Protein AF-A0A0H2R8B5-F1 (afdb_monomer)

Organism: NCBI:txid27342

Sequence (263 aa):
MKNLQDLALEFTNTFVDPDLTVFNPFEIPQVRRLSITTTVHFVPDDLSPALRRAIFSSLFFPGVIDLIVKLKASDCGECEDYFDDKYDRDFFFNKEINRIFRHIDQFPLVESFCLDIFAPYSCYEDSIAHLEAYIPLNMLPSLKRIVMKGNRGFDIKEPEHPDEIFYQEEAAVAPRISGDAFPLLDSVTLDLRIYCAAACWIQEYLRRARDRRSWNSSFKLIIGRKNSMGILEGSYLGEKALEWCSDLLNKYKDGGEYEDFND

Foldseek 3Di:
DQAAQEDEAEQDFDLDDDPQDQDAADEDANHAAYEYEYEFEPDPSTCSLLNLLSVLLRYAHQNYAHYEYEYEYDDPPDDPDDDDPPDQQERPQQSVVCSNQQELRRAANHAEYEYAYEYDPPPDPDPRHAAEHEDAQQSYQNYAEYEYHYEADHAYYHDDPPRPDDDPSNPPRDGGDTGRHLHHYLEYEYHYPDCLNVLVVVLVSQVVCVVVVNFDQNYKYWYFDQAPVGTDIDIAGGVRSNVVSVVSNVCVVVVNDPPPRPD

Structure (mmCIF, N/CA/C/O backbone):
data_AF-A0A0H2R8B5-F1
#
_entry.id   AF-A0A0H2R8B5-F1
#
loop_
_atom_site.group_PDB
_atom_site.id
_atom_site.type_symbol
_atom_site.label_atom_id
_atom_site.label_alt_id
_atom_site.label_comp_id
_atom_site.label_asym_id
_atom_site.label_entity_id
_atom_site.label_seq_id
_atom_site.pdbx_PDB_ins_code
_atom_site.Cartn_x
_atom_site.Cartn_y
_atom_site.Cartn_z
_atom_site.occupancy
_atom_site.B_iso_or_equiv
_atom_site.auth_seq_id
_atom_site.auth_comp_id
_atom_site.auth_asym_id
_atom_site.auth_atom_id
_atom_site.pdbx_PDB_model_num
ATOM 1 N N . MET A 1 1 ? 11.888 -25.451 1.608 1.00 56.59 1 MET A N 1
ATOM 2 C CA . MET A 1 1 ? 12.434 -24.443 2.548 1.00 56.59 1 MET A CA 1
ATOM 3 C C . MET A 1 1 ? 11.435 -24.263 3.688 1.00 56.59 1 MET A C 1
ATOM 5 O O . MET A 1 1 ? 10.375 -23.722 3.429 1.00 56.59 1 MET A O 1
ATOM 9 N N . LYS A 1 2 ? 11.679 -24.787 4.903 1.00 63.16 2 LYS A N 1
ATOM 10 C CA . LYS A 1 2 ? 10.636 -24.860 5.959 1.00 63.16 2 LYS A CA 1
ATOM 11 C C . LYS A 1 2 ? 10.614 -23.695 6.969 1.00 63.16 2 LYS A C 1
ATOM 13 O O . LYS A 1 2 ? 9.674 -23.625 7.744 1.00 63.16 2 LYS A O 1
ATOM 18 N N . ASN A 1 3 ? 11.583 -22.772 6.933 1.00 82.81 3 ASN A N 1
ATOM 19 C CA . ASN A 1 3 ? 11.754 -21.749 7.983 1.00 82.81 3 ASN A CA 1
ATOM 20 C C . ASN A 1 3 ? 11.849 -20.296 7.471 1.00 82.81 3 ASN A C 1
ATOM 22 O O . ASN A 1 3 ? 12.248 -19.416 8.226 1.00 82.81 3 ASN A O 1
ATOM 26 N N . LEU A 1 4 ? 11.535 -20.025 6.200 1.00 88.94 4 LEU A N 1
ATOM 27 C CA . LEU A 1 4 ? 11.643 -18.668 5.652 1.00 88.94 4 LEU A CA 1
ATOM 28 C C . LEU A 1 4 ? 10.431 -17.827 6.080 1.00 88.94 4 LEU A C 1
ATOM 30 O O . LEU A 1 4 ? 9.406 -17.851 5.408 1.00 88.94 4 LEU A O 1
ATOM 34 N N . GLN A 1 5 ? 10.542 -17.132 7.212 1.00 95.44 5 GLN A N 1
ATOM 35 C CA . GLN A 1 5 ? 9.499 -16.223 7.710 1.00 95.44 5 GLN A CA 1
ATOM 36 C C . GLN A 1 5 ? 9.623 -14.811 7.129 1.00 95.44 5 GLN A C 1
ATOM 38 O O . GLN A 1 5 ? 8.623 -14.100 7.031 1.00 95.44 5 GLN A O 1
ATOM 43 N N . ASP A 1 6 ? 10.833 -14.443 6.715 1.00 97.38 6 ASP A N 1
ATOM 44 C CA . ASP A 1 6 ? 11.186 -13.130 6.195 1.00 97.38 6 ASP A CA 1
ATOM 45 C C . ASP A 1 6 ? 11.697 -13.264 4.774 1.00 97.38 6 ASP A C 1
ATOM 47 O O . ASP A 1 6 ? 12.610 -14.050 4.515 1.00 97.38 6 ASP A O 1
ATOM 51 N N . LEU A 1 7 ? 11.126 -12.488 3.861 1.00 97.25 7 LEU A N 1
ATOM 52 C CA . LEU A 1 7 ? 11.582 -12.434 2.483 1.00 97.25 7 LEU A CA 1
ATOM 53 C C . LEU A 1 7 ? 11.704 -10.980 2.037 1.00 97.25 7 LEU A C 1
ATOM 55 O O . LEU A 1 7 ? 10.790 -10.178 2.221 1.00 97.25 7 LEU A O 1
ATOM 59 N N . ALA A 1 8 ? 12.836 -10.658 1.422 1.00 97.38 8 ALA A N 1
ATOM 60 C CA . ALA A 1 8 ? 13.036 -9.413 0.704 1.00 97.38 8 ALA A CA 1
ATOM 61 C C . ALA A 1 8 ? 13.241 -9.736 -0.778 1.00 97.38 8 ALA A C 1
ATOM 63 O O . ALA A 1 8 ? 14.072 -10.576 -1.120 1.00 97.38 8 ALA A O 1
ATOM 64 N N . LEU A 1 9 ? 12.465 -9.083 -1.636 1.00 95.69 9 LEU A N 1
ATOM 65 C CA . LEU A 1 9 ? 12.573 -9.142 -3.085 1.00 95.69 9 LEU A CA 1
ATOM 66 C C . LEU A 1 9 ? 12.985 -7.761 -3.581 1.00 95.69 9 LEU A C 1
ATOM 68 O O . LEU A 1 9 ? 12.302 -6.775 -3.305 1.00 95.69 9 LEU A O 1
ATOM 72 N N . GLU A 1 10 ? 14.090 -7.689 -4.309 1.00 94.44 10 GLU A N 1
ATOM 73 C CA . GLU A 1 10 ? 14.550 -6.465 -4.955 1.00 94.44 10 GLU A CA 1
ATOM 74 C C . GLU A 1 10 ? 14.621 -6.705 -6.458 1.00 94.44 10 GLU A C 1
ATOM 76 O O . GLU A 1 10 ? 15.309 -7.612 -6.923 1.00 94.44 10 GLU A O 1
ATOM 81 N N . PHE A 1 11 ? 13.860 -5.911 -7.204 1.00 88.38 11 PHE A N 1
ATOM 82 C CA . PHE A 1 11 ? 13.794 -5.984 -8.654 1.00 88.38 11 PHE A CA 1
ATOM 83 C C . PHE A 1 11 ? 14.586 -4.824 -9.239 1.00 88.38 11 PHE A C 1
ATOM 85 O O . PHE A 1 11 ? 14.129 -3.679 -9.240 1.00 88.38 11 PHE A O 1
ATOM 92 N N . THR A 1 12 ? 15.774 -5.137 -9.746 1.00 79.88 12 THR A N 1
ATOM 93 C CA . THR A 1 12 ? 16.563 -4.232 -10.582 1.00 79.88 12 THR A CA 1
ATOM 94 C C . THR A 1 12 ? 16.212 -4.436 -12.052 1.00 79.88 12 THR A C 1
ATOM 96 O O . THR A 1 12 ? 15.516 -5.388 -12.411 1.00 79.88 12 THR A O 1
ATOM 99 N N . ASN A 1 13 ? 16.683 -3.539 -12.911 1.00 72.56 13 ASN A N 1
ATOM 100 C CA . ASN A 1 13 ? 16.371 -3.615 -14.330 1.00 72.56 13 ASN A CA 1
ATOM 101 C C . ASN A 1 13 ? 17.069 -4.758 -15.046 1.00 72.56 13 ASN A C 1
ATOM 103 O O . ASN A 1 13 ? 18.170 -5.169 -14.674 1.00 72.56 13 ASN A O 1
ATOM 107 N N . THR A 1 14 ? 16.440 -5.183 -16.136 1.00 70.56 14 THR A N 1
ATOM 108 C CA . THR A 1 14 ? 17.064 -5.983 -17.181 1.00 70.56 14 THR A CA 1
ATOM 109 C C . THR A 1 14 ? 16.938 -5.261 -18.518 1.00 70.56 14 THR A C 1
ATOM 111 O O . THR A 1 14 ? 15.847 -4.887 -18.929 1.00 70.56 14 THR A O 1
ATOM 114 N N . PHE A 1 15 ? 18.070 -5.082 -19.198 1.00 65.88 15 PHE A N 1
ATOM 115 C CA . PHE A 1 15 ? 18.138 -4.566 -20.573 1.00 65.88 15 PHE A CA 1
ATOM 116 C C . PHE A 1 15 ? 18.276 -5.697 -21.604 1.00 65.88 15 PHE A C 1
ATOM 118 O O . PHE A 1 15 ? 18.495 -5.448 -22.785 1.00 65.88 15 PHE A O 1
ATOM 125 N N . VAL A 1 16 ? 18.231 -6.952 -21.150 1.00 63.12 16 VAL A N 1
ATOM 126 C CA . VAL A 1 16 ? 18.342 -8.132 -22.009 1.00 63.12 16 VAL A CA 1
ATOM 127 C C . VAL A 1 16 ? 16.942 -8.591 -22.357 1.00 63.12 16 VAL A C 1
ATOM 129 O O . VAL A 1 16 ? 16.167 -8.814 -21.429 1.00 63.12 16 VAL A O 1
ATOM 132 N N . ASP A 1 17 ? 16.681 -8.744 -23.658 1.00 58.78 17 ASP A N 1
ATOM 133 C CA . ASP A 1 17 ? 15.459 -9.287 -24.258 1.00 58.78 17 ASP A CA 1
ATOM 134 C C . ASP A 1 17 ? 15.179 -10.697 -23.718 1.00 58.78 17 ASP A C 1
ATOM 136 O O . ASP A 1 17 ? 15.862 -11.656 -24.102 1.00 58.78 17 ASP A O 1
ATOM 140 N N . PRO A 1 18 ? 14.249 -10.852 -22.762 1.00 57.56 18 PRO A N 1
ATOM 141 C CA . PRO A 1 18 ? 13.814 -12.162 -22.351 1.00 57.56 18 PRO A CA 1
ATOM 142 C C . PRO A 1 18 ? 12.614 -12.527 -23.220 1.00 57.56 18 PRO A C 1
ATOM 144 O O . PRO A 1 18 ? 11.593 -11.841 -23.174 1.00 57.56 18 PRO A O 1
ATOM 147 N N . ASP A 1 19 ? 12.677 -13.666 -23.912 1.00 66.25 19 ASP A N 1
ATOM 148 C CA . ASP A 1 19 ? 11.452 -14.368 -24.296 1.00 66.25 19 ASP A CA 1
ATOM 149 C C . ASP A 1 19 ? 10.561 -14.433 -23.042 1.00 66.25 19 ASP A C 1
ATOM 151 O O . ASP A 1 19 ? 10.900 -15.101 -22.059 1.00 66.25 19 ASP A O 1
ATOM 155 N N . LEU A 1 20 ? 9.473 -13.654 -23.025 1.00 68.19 20 LEU A N 1
ATOM 156 C CA . LEU A 1 20 ? 8.621 -13.468 -21.852 1.00 68.19 20 LEU A CA 1
ATOM 157 C C . LEU A 1 20 ? 7.920 -14.789 -21.530 1.00 68.19 20 LEU A C 1
ATOM 159 O O . LEU A 1 20 ? 6.841 -15.102 -22.031 1.00 68.19 20 LEU A O 1
ATOM 163 N N . THR A 1 21 ? 8.551 -15.595 -20.680 1.00 70.25 21 THR A N 1
ATOM 164 C CA . THR A 1 21 ? 7.966 -16.834 -20.176 1.00 70.25 21 THR A CA 1
ATOM 165 C C . THR A 1 21 ? 6.917 -16.535 -19.117 1.00 70.25 21 THR A C 1
ATOM 167 O O . THR A 1 21 ? 7.194 -15.903 -18.098 1.00 70.25 21 THR A O 1
ATOM 170 N N . VAL A 1 22 ? 5.711 -17.056 -19.333 1.00 75.81 22 VAL A N 1
ATOM 171 C CA . VAL A 1 22 ? 4.669 -17.117 -18.307 1.00 75.81 22 VAL A CA 1
ATOM 172 C C . VAL A 1 22 ? 5.073 -18.179 -17.288 1.00 75.81 22 VAL A C 1
ATOM 174 O O . VAL A 1 22 ? 5.291 -19.339 -17.644 1.00 75.81 22 VAL A O 1
ATOM 177 N N . PHE A 1 23 ? 5.194 -17.788 -16.022 1.00 82.38 23 PHE A N 1
ATOM 178 C CA . PHE A 1 23 ? 5.514 -18.724 -14.951 1.00 82.38 23 PHE A CA 1
ATOM 179 C C . PHE A 1 23 ? 4.240 -19.419 -14.452 1.00 82.38 23 PHE A C 1
ATOM 181 O O . PHE A 1 23 ? 3.137 -18.878 -14.515 1.00 82.38 23 PHE A O 1
ATOM 188 N N . ASN A 1 24 ? 4.389 -20.646 -13.952 1.00 87.31 24 ASN A N 1
ATOM 189 C CA . ASN A 1 24 ? 3.295 -21.303 -13.244 1.00 87.31 24 ASN A CA 1
ATOM 190 C C . ASN A 1 24 ? 3.085 -20.632 -11.877 1.00 87.31 24 ASN A C 1
ATOM 192 O O . ASN A 1 24 ? 4.077 -20.226 -11.261 1.00 87.31 24 ASN A O 1
ATOM 196 N N . PRO A 1 25 ? 1.841 -20.585 -11.365 1.00 90.81 25 PRO A N 1
ATOM 197 C CA . PRO A 1 25 ? 1.564 -20.112 -10.016 1.00 90.81 25 PRO A CA 1
ATOM 198 C C . PRO A 1 25 ? 2.438 -20.813 -8.973 1.00 90.81 25 PRO A C 1
ATOM 200 O O . PRO A 1 25 ? 2.575 -22.040 -8.966 1.00 90.81 25 PRO A O 1
ATOM 203 N N . PHE A 1 26 ? 3.028 -20.020 -8.087 1.00 93.50 26 PHE A N 1
ATOM 204 C CA . PHE A 1 26 ? 3.936 -20.462 -7.048 1.00 93.50 26 PHE A CA 1
ATOM 205 C C . PHE A 1 26 ? 3.594 -19.786 -5.722 1.00 93.50 26 PHE A C 1
ATOM 207 O O . PHE A 1 26 ? 3.694 -18.567 -5.564 1.00 93.50 26 PHE A O 1
ATOM 214 N N . GLU A 1 27 ? 3.210 -20.609 -4.751 1.00 95.69 27 GLU A N 1
ATOM 215 C CA . GLU A 1 27 ? 2.826 -20.166 -3.417 1.00 95.69 27 GLU A CA 1
ATOM 216 C C . GLU A 1 27 ? 3.982 -20.285 -2.423 1.00 95.69 27 GLU A C 1
ATOM 218 O O . GLU A 1 27 ? 4.661 -21.313 -2.330 1.00 95.69 27 GLU A O 1
ATOM 223 N N . ILE A 1 28 ? 4.159 -19.245 -1.607 1.00 95.12 28 ILE A N 1
ATOM 224 C CA . ILE A 1 28 ? 5.163 -19.198 -0.540 1.00 95.12 28 ILE A CA 1
ATOM 225 C C . ILE A 1 28 ? 4.463 -18.943 0.809 1.00 95.12 28 ILE A C 1
ATOM 227 O O . ILE A 1 28 ? 4.558 -17.851 1.374 1.00 95.12 28 ILE A O 1
ATOM 231 N N . PRO A 1 29 ? 3.746 -19.942 1.361 1.00 95.25 29 PRO A N 1
ATOM 232 C CA . PRO A 1 29 ? 2.846 -19.753 2.504 1.00 95.25 29 PRO A CA 1
ATOM 233 C C . PRO A 1 29 ? 3.555 -19.492 3.840 1.00 95.25 29 PRO A C 1
ATOM 235 O O . PRO A 1 29 ? 2.940 -18.995 4.778 1.00 95.25 29 PRO A O 1
ATOM 238 N N . GLN A 1 30 ? 4.835 -19.845 3.969 1.00 95.69 30 GLN A N 1
ATOM 239 C CA . GLN A 1 30 ? 5.589 -19.687 5.219 1.00 95.69 30 GLN A CA 1
ATOM 240 C C . GLN A 1 30 ? 6.049 -18.248 5.509 1.00 95.69 30 GLN A C 1
ATOM 242 O O . GLN A 1 30 ? 6.395 -17.954 6.656 1.00 95.69 30 GLN A O 1
ATOM 247 N N . VAL A 1 31 ? 6.071 -17.367 4.501 1.00 97.44 31 VAL A N 1
ATOM 248 C CA . VAL A 1 31 ? 6.535 -15.983 4.664 1.00 97.44 31 VAL A CA 1
ATOM 249 C C . VAL A 1 31 ? 5.478 -15.195 5.427 1.00 97.44 31 VAL A C 1
ATOM 251 O O . VAL A 1 31 ? 4.311 -15.187 5.052 1.00 97.44 31 VAL A O 1
ATOM 254 N N . ARG A 1 32 ? 5.896 -14.532 6.505 1.00 97.88 32 ARG A N 1
ATOM 255 C CA . ARG A 1 32 ? 5.055 -13.661 7.336 1.00 97.88 32 ARG A CA 1
ATOM 256 C C . ARG A 1 32 ? 5.328 -12.189 7.078 1.00 97.88 32 ARG A C 1
ATOM 258 O O . ARG A 1 32 ? 4.394 -11.394 7.142 1.00 97.88 32 ARG A O 1
ATOM 265 N N . ARG A 1 33 ? 6.581 -11.843 6.776 1.00 98.44 33 ARG A N 1
ATOM 266 C CA . ARG A 1 33 ? 7.007 -10.474 6.482 1.00 98.44 33 ARG A CA 1
ATOM 267 C C . ARG A 1 33 ? 7.657 -10.435 5.107 1.00 98.44 33 ARG A C 1
ATOM 269 O O . ARG A 1 33 ? 8.639 -11.138 4.861 1.00 98.44 33 ARG A O 1
ATOM 276 N N . LEU A 1 34 ? 7.090 -9.630 4.219 1.00 98.56 34 LEU A N 1
ATOM 277 C CA . LEU A 1 34 ? 7.549 -9.480 2.845 1.00 98.56 34 LEU A CA 1
ATOM 278 C C . LEU A 1 34 ? 7.930 -8.025 2.587 1.00 98.56 34 LEU A C 1
ATOM 280 O O . LEU A 1 34 ? 7.124 -7.123 2.796 1.00 98.56 34 LEU A O 1
ATOM 284 N N . SER A 1 35 ? 9.148 -7.803 2.103 1.00 98.50 35 SER A N 1
ATOM 285 C CA . SER A 1 35 ? 9.582 -6.511 1.577 1.00 98.50 35 SER A CA 1
ATOM 286 C C . SER A 1 35 ? 9.803 -6.629 0.077 1.00 98.50 35 SER A C 1
ATOM 288 O O . SER A 1 35 ? 10.625 -7.424 -0.358 1.00 98.50 35 SER A O 1
ATOM 290 N N . ILE A 1 36 ? 9.115 -5.817 -0.712 1.00 97.88 36 ILE A N 1
ATOM 291 C CA . ILE A 1 36 ? 9.294 -5.704 -2.158 1.00 97.88 36 ILE A CA 1
ATOM 292 C C . ILE A 1 36 ? 9.917 -4.342 -2.430 1.00 97.88 36 ILE A C 1
ATOM 294 O O . ILE A 1 36 ? 9.418 -3.331 -1.948 1.00 97.88 36 ILE A O 1
ATOM 298 N N . THR A 1 37 ? 11.007 -4.308 -3.184 1.00 96.75 37 THR A N 1
ATOM 299 C CA . THR A 1 37 ? 11.620 -3.071 -3.672 1.00 96.75 37 THR A CA 1
ATOM 300 C C . THR A 1 37 ? 11.622 -3.098 -5.190 1.00 96.75 37 THR A C 1
ATOM 302 O O . THR A 1 37 ? 12.162 -4.035 -5.780 1.00 96.75 37 THR A O 1
ATOM 305 N N . THR A 1 38 ? 11.024 -2.089 -5.818 1.00 92.12 38 THR A N 1
ATOM 306 C CA . THR A 1 38 ? 11.080 -1.897 -7.271 1.00 92.12 38 THR A CA 1
ATOM 307 C C . THR A 1 38 ? 11.549 -0.487 -7.597 1.00 92.12 38 THR A C 1
ATOM 309 O O . THR A 1 38 ? 11.418 0.438 -6.787 1.00 92.12 38 THR A O 1
ATOM 312 N N . THR A 1 39 ? 12.113 -0.334 -8.792 1.00 88.69 39 THR A N 1
ATOM 313 C CA . THR A 1 39 ? 12.529 0.967 -9.311 1.00 88.69 39 THR A CA 1
ATOM 314 C C . THR A 1 39 ? 11.724 1.301 -10.566 1.00 88.69 39 THR A C 1
ATOM 316 O O . THR A 1 39 ? 11.674 0.498 -11.496 1.00 88.69 39 THR A O 1
ATOM 319 N N . VAL A 1 40 ? 11.063 2.457 -10.592 1.00 82.25 40 VAL A N 1
ATOM 320 C CA . VAL A 1 40 ? 10.389 3.028 -11.764 1.00 82.25 40 VAL A CA 1
ATOM 321 C C . VAL A 1 40 ? 11.434 3.717 -12.629 1.00 82.25 40 VAL A C 1
ATOM 323 O O . VAL A 1 40 ? 12.168 4.583 -12.148 1.00 82.25 40 VAL A O 1
ATOM 326 N N . HIS A 1 41 ? 11.469 3.347 -13.904 1.00 73.06 41 HIS A N 1
ATOM 327 C CA . HIS A 1 41 ? 12.349 3.931 -14.907 1.00 73.06 41 HIS A CA 1
ATOM 328 C C . HIS A 1 41 ? 11.527 4.564 -16.027 1.00 73.06 41 HIS A C 1
ATOM 330 O O . HIS A 1 41 ? 10.395 4.157 -16.284 1.00 73.06 41 HIS A O 1
ATOM 336 N N . PHE A 1 42 ? 12.122 5.554 -16.688 1.00 65.12 42 PHE A N 1
ATOM 337 C CA . PHE A 1 42 ? 11.536 6.266 -17.827 1.00 65.12 42 PHE A CA 1
ATOM 338 C C . PHE A 1 42 ? 12.056 5.754 -19.187 1.00 65.12 42 PHE A C 1
ATOM 340 O O . PHE A 1 42 ? 11.648 6.242 -20.234 1.00 65.12 42 PHE A O 1
ATOM 347 N N . VAL A 1 43 ? 12.975 4.782 -19.202 1.00 68.25 43 VAL A N 1
ATOM 348 C CA . VAL A 1 43 ? 13.630 4.334 -20.441 1.00 68.25 43 VAL A CA 1
ATOM 349 C C . VAL A 1 43 ? 12.607 3.622 -21.348 1.00 68.25 43 VAL A C 1
ATOM 351 O O . VAL A 1 43 ? 12.039 2.622 -20.908 1.00 68.25 43 VAL A O 1
ATOM 354 N N . PRO A 1 44 ? 12.376 4.090 -22.594 1.00 61.25 44 PRO A N 1
ATOM 355 C CA . PRO A 1 44 ? 11.364 3.521 -23.494 1.00 61.25 44 PRO A CA 1
ATOM 356 C C . PRO A 1 44 ? 11.549 2.031 -23.809 1.00 61.25 44 PRO A C 1
ATOM 358 O O . PRO A 1 44 ? 10.562 1.322 -23.972 1.00 61.25 44 PRO A O 1
ATOM 361 N N . ASP A 1 45 ? 12.796 1.556 -23.839 1.00 66.56 45 ASP A N 1
ATOM 362 C CA . ASP A 1 45 ? 13.147 0.164 -24.156 1.00 66.56 45 ASP A CA 1
ATOM 363 C C . ASP A 1 45 ? 13.281 -0.730 -22.903 1.00 66.56 45 ASP A C 1
ATOM 365 O O . ASP A 1 45 ? 13.852 -1.821 -22.957 1.00 66.56 45 ASP A O 1
ATOM 369 N N . ASP A 1 46 ? 12.801 -0.275 -21.739 1.00 72.44 46 ASP A N 1
ATOM 370 C CA . ASP A 1 46 ? 12.841 -1.069 -20.511 1.00 72.44 46 ASP A CA 1
ATOM 371 C C . ASP A 1 46 ? 11.746 -2.149 -20.508 1.00 72.44 46 ASP A C 1
ATOM 373 O O . ASP A 1 46 ? 10.560 -1.858 -20.352 1.00 72.44 46 ASP A O 1
ATOM 377 N N . LEU A 1 47 ? 12.155 -3.418 -20.625 1.00 76.31 47 LEU A N 1
ATOM 378 C CA . LEU A 1 47 ? 11.277 -4.596 -20.533 1.00 76.31 47 LEU A CA 1
ATOM 379 C C . LEU A 1 47 ? 11.060 -5.084 -19.090 1.00 76.31 47 LEU A C 1
ATOM 381 O O . LEU A 1 47 ? 10.240 -5.976 -18.841 1.00 76.31 47 LEU A O 1
ATOM 385 N N . SER A 1 48 ? 11.750 -4.496 -18.108 1.00 80.50 48 SER A N 1
ATOM 386 C CA . SER A 1 48 ? 11.574 -4.816 -16.684 1.00 80.50 48 SER A CA 1
ATOM 387 C C . SER A 1 48 ? 10.117 -4.740 -16.209 1.00 80.50 48 SER A C 1
ATOM 389 O O . SER A 1 48 ? 9.721 -5.609 -15.426 1.00 80.50 48 SER A O 1
ATOM 391 N N . PRO A 1 49 ? 9.284 -3.780 -16.662 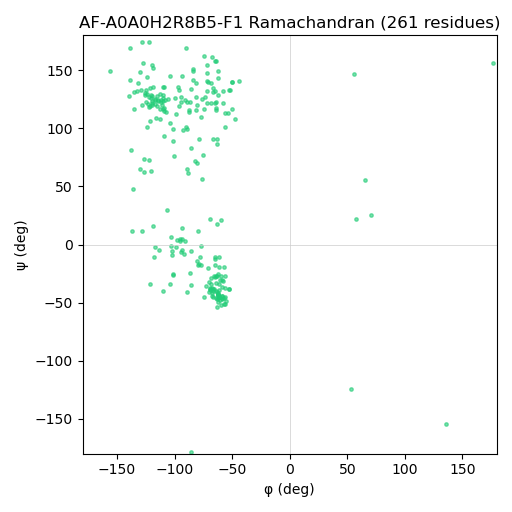1.00 81.94 49 PRO A N 1
ATOM 392 C CA . PRO A 1 49 ? 7.868 -3.736 -16.319 1.00 81.94 49 PRO A CA 1
ATOM 393 C C . PRO A 1 49 ? 7.105 -5.014 -16.708 1.00 81.94 49 PRO A C 1
ATOM 395 O O . PRO A 1 49 ? 6.386 -5.570 -15.871 1.00 81.94 49 PRO A O 1
ATOM 398 N N . ALA A 1 50 ? 7.314 -5.523 -17.927 1.00 80.88 50 ALA A N 1
ATOM 399 C CA . ALA A 1 50 ? 6.660 -6.736 -18.417 1.00 80.88 50 ALA A CA 1
ATOM 400 C C . ALA A 1 50 ? 7.138 -7.982 -17.653 1.00 80.88 50 ALA A C 1
ATOM 402 O O . ALA A 1 50 ? 6.328 -8.814 -17.234 1.00 80.88 50 ALA A O 1
ATOM 403 N N . LEU A 1 51 ? 8.445 -8.079 -17.378 1.00 84.69 51 LEU A N 1
ATOM 404 C CA . LEU A 1 51 ? 9.007 -9.172 -16.581 1.00 84.69 51 LEU A CA 1
ATOM 405 C C . LEU A 1 51 ? 8.462 -9.167 -15.145 1.00 84.69 51 LEU A C 1
ATOM 407 O O . LEU A 1 51 ? 8.028 -10.206 -14.644 1.00 84.69 51 LEU A O 1
ATOM 411 N N . ARG A 1 52 ? 8.433 -8.004 -14.480 1.00 87.88 52 ARG A N 1
ATOM 412 C CA . ARG A 1 52 ? 7.854 -7.862 -13.132 1.00 87.88 52 ARG A CA 1
ATOM 413 C C . ARG A 1 52 ? 6.392 -8.280 -13.132 1.00 87.88 52 ARG A C 1
ATOM 415 O O . ARG A 1 52 ? 5.983 -9.034 -12.252 1.00 87.88 52 ARG A O 1
ATOM 422 N N . ARG A 1 53 ? 5.618 -7.858 -14.136 1.00 87.06 53 ARG A N 1
ATOM 423 C CA . ARG A 1 53 ? 4.221 -8.276 -14.291 1.00 87.06 53 ARG A CA 1
ATOM 424 C C . ARG A 1 53 ? 4.095 -9.795 -14.418 1.00 87.06 53 ARG A C 1
ATOM 426 O O . ARG A 1 53 ? 3.248 -10.376 -13.739 1.00 87.06 53 ARG A O 1
ATOM 433 N N . ALA A 1 54 ? 4.918 -10.446 -15.241 1.00 86.25 54 ALA A N 1
ATOM 434 C CA . ALA A 1 54 ? 4.906 -11.902 -15.403 1.00 86.25 54 ALA A CA 1
ATOM 435 C C . ALA A 1 54 ? 5.248 -12.633 -14.092 1.00 86.25 54 ALA A C 1
ATOM 437 O O . ALA A 1 54 ? 4.565 -13.588 -13.710 1.00 86.25 54 ALA A O 1
ATOM 438 N N . ILE A 1 55 ? 6.259 -12.143 -13.366 1.00 90.62 55 ILE A N 1
ATOM 439 C CA . ILE A 1 55 ? 6.674 -12.685 -12.068 1.00 90.62 55 ILE A CA 1
ATOM 440 C C . ILE A 1 55 ? 5.549 -12.538 -11.038 1.00 90.62 55 ILE A C 1
ATOM 442 O O . ILE A 1 55 ? 5.131 -13.528 -10.442 1.00 90.62 55 ILE A O 1
ATOM 446 N N . PHE A 1 56 ? 5.010 -11.332 -10.845 1.00 91.56 56 PHE A N 1
ATOM 447 C CA . PHE A 1 56 ? 3.960 -11.101 -9.851 1.00 91.56 56 PHE A CA 1
ATOM 448 C C . PHE A 1 56 ? 2.638 -11.772 -10.208 1.00 91.56 56 PHE A C 1
ATOM 450 O O . PHE A 1 56 ? 1.941 -12.207 -9.304 1.00 91.56 56 PHE A O 1
ATOM 457 N N . SER A 1 57 ? 2.322 -11.977 -11.488 1.00 89.31 57 SER A N 1
ATOM 458 C CA . SER A 1 57 ? 1.138 -12.769 -11.871 1.00 89.31 57 SER A CA 1
ATOM 459 C C . SER A 1 57 ? 1.247 -14.246 -11.460 1.00 89.31 57 SER A C 1
ATOM 461 O O . SER A 1 57 ? 0.270 -14.983 -11.517 1.00 89.31 57 SER A O 1
ATOM 463 N N . SER A 1 58 ? 2.433 -14.684 -11.031 1.00 91.50 58 SER A N 1
ATOM 464 C CA . SER A 1 58 ? 2.710 -16.070 -10.660 1.00 91.50 58 SER A CA 1
ATOM 465 C C . SER A 1 58 ? 3.116 -16.231 -9.195 1.00 91.50 58 SER A C 1
ATOM 467 O O . SER A 1 58 ? 3.187 -17.358 -8.719 1.00 91.50 58 SER A O 1
ATOM 469 N N . LEU A 1 59 ? 3.389 -15.149 -8.461 1.00 94.94 59 LEU A N 1
ATOM 470 C CA . LEU A 1 59 ? 3.811 -15.213 -7.061 1.00 94.94 59 LEU A CA 1
ATOM 471 C C . LEU A 1 59 ? 2.647 -14.942 -6.110 1.00 94.94 59 LEU A C 1
ATOM 473 O O . LEU A 1 59 ? 2.021 -13.881 -6.160 1.00 94.94 59 LEU A O 1
ATOM 477 N N . PHE A 1 60 ? 2.437 -15.878 -5.187 1.00 96.50 60 PHE A N 1
ATOM 478 C CA . PHE A 1 60 ? 1.381 -15.826 -4.182 1.00 96.50 60 PHE A CA 1
ATOM 479 C C . PHE A 1 60 ? 1.969 -15.973 -2.780 1.00 96.50 60 PHE A C 1
ATOM 481 O O . PHE A 1 60 ? 2.780 -16.862 -2.499 1.00 96.50 60 PHE A O 1
ATOM 488 N N . PHE A 1 61 ? 1.533 -15.105 -1.871 1.00 97.38 61 PHE A N 1
ATOM 489 C CA . PHE A 1 61 ? 2.052 -15.000 -0.513 1.00 97.38 61 PHE A CA 1
ATOM 490 C C . PHE A 1 61 ? 0.924 -15.100 0.524 1.00 97.38 61 PHE A C 1
ATOM 492 O O . PHE A 1 61 ? 0.708 -14.173 1.312 1.00 97.38 61 PHE A O 1
ATOM 499 N N . PRO A 1 62 ? 0.217 -16.245 0.589 1.00 97.25 62 PRO A N 1
ATOM 500 C CA . PRO A 1 62 ? -0.993 -16.370 1.400 1.00 97.25 62 PRO A CA 1
ATOM 501 C C . PRO A 1 62 ? -0.744 -16.234 2.908 1.00 97.25 62 PRO A C 1
ATOM 503 O O . PRO A 1 62 ? -1.680 -15.993 3.660 1.00 97.25 62 PRO A O 1
ATOM 506 N N . GLY A 1 63 ? 0.503 -16.387 3.367 1.00 97.38 63 GLY A N 1
ATOM 507 C CA . GLY A 1 63 ? 0.876 -16.287 4.779 1.00 97.38 63 GLY A CA 1
ATOM 508 C C . GLY A 1 63 ? 1.313 -14.904 5.263 1.00 97.38 63 GLY A C 1
ATOM 509 O O . GLY A 1 63 ? 1.514 -14.760 6.476 1.00 97.38 63 GLY A O 1
ATOM 510 N N . VAL A 1 64 ? 1.485 -13.924 4.366 1.00 98.50 64 VAL A N 1
ATOM 511 C CA . VAL A 1 64 ? 2.061 -12.613 4.708 1.00 98.50 64 VAL A CA 1
ATOM 512 C C . VAL A 1 64 ? 1.080 -11.798 5.536 1.00 98.50 64 VAL A C 1
ATOM 514 O O . VAL A 1 64 ? -0.084 -11.667 5.179 1.00 98.50 64 VAL A O 1
ATOM 517 N N . ILE A 1 65 ? 1.589 -11.242 6.633 1.00 98.44 65 ILE A N 1
ATOM 518 C CA . ILE A 1 65 ? 0.865 -10.380 7.573 1.00 98.44 65 ILE A CA 1
ATOM 519 C C . ILE A 1 65 ? 1.385 -8.942 7.461 1.00 98.44 65 ILE A C 1
ATOM 521 O O . ILE A 1 65 ? 0.588 -8.004 7.460 1.00 98.44 65 ILE A O 1
ATOM 525 N N . ASP A 1 66 ? 2.704 -8.775 7.307 1.00 98.62 66 ASP A N 1
ATOM 526 C CA . ASP A 1 66 ? 3.347 -7.474 7.120 1.00 98.62 66 ASP A CA 1
ATOM 527 C C . ASP A 1 66 ? 3.939 -7.370 5.709 1.00 98.62 66 ASP A C 1
ATOM 529 O O . ASP A 1 66 ? 4.865 -8.106 5.351 1.00 98.62 66 ASP A O 1
ATOM 533 N N . LEU A 1 67 ? 3.420 -6.433 4.918 1.00 98.69 67 LEU A N 1
ATOM 534 C CA . LEU A 1 67 ? 3.867 -6.153 3.558 1.00 98.69 67 LEU A CA 1
ATOM 535 C C . LEU A 1 67 ? 4.485 -4.756 3.485 1.00 98.69 67 LEU A C 1
ATOM 537 O O . LEU A 1 67 ? 3.846 -3.763 3.822 1.00 98.69 67 LEU A O 1
ATOM 541 N N . ILE A 1 68 ? 5.723 -4.676 3.008 1.00 98.50 68 ILE A N 1
ATOM 542 C CA . ILE A 1 68 ? 6.437 -3.424 2.764 1.00 98.50 68 ILE A CA 1
ATOM 543 C C . ILE A 1 68 ? 6.712 -3.332 1.267 1.00 98.50 68 ILE A C 1
ATOM 545 O O . ILE A 1 68 ? 7.386 -4.195 0.714 1.00 98.50 68 ILE A O 1
ATOM 549 N N . VAL A 1 69 ? 6.225 -2.285 0.615 1.00 97.88 69 VAL A N 1
ATOM 550 C CA . VAL A 1 69 ? 6.498 -1.985 -0.790 1.00 97.88 69 VAL A CA 1
ATOM 551 C C . VAL A 1 69 ? 7.282 -0.684 -0.856 1.00 97.88 69 VAL A C 1
ATOM 553 O O . VAL A 1 69 ? 6.810 0.359 -0.410 1.00 97.88 69 VAL A O 1
ATOM 556 N N . LYS A 1 70 ? 8.494 -0.764 -1.400 1.00 97.06 70 LYS A N 1
ATOM 557 C CA . LYS A 1 70 ? 9.391 0.365 -1.619 1.00 97.06 70 LYS A CA 1
ATOM 558 C C . LYS A 1 70 ? 9.478 0.645 -3.108 1.00 97.06 70 LYS A C 1
ATOM 560 O O . LYS A 1 70 ? 9.956 -0.206 -3.856 1.00 97.06 70 LYS A O 1
ATOM 565 N N . LEU A 1 71 ? 9.041 1.823 -3.524 1.00 93.50 71 LEU A N 1
ATOM 566 C CA . LEU A 1 71 ? 9.102 2.258 -4.911 1.00 93.50 71 LEU A CA 1
ATOM 567 C C . LEU A 1 71 ? 10.119 3.384 -5.028 1.00 93.50 71 LEU A C 1
ATOM 569 O O . LEU A 1 71 ? 9.988 4.420 -4.382 1.00 93.50 71 LEU A O 1
ATOM 573 N N . LYS A 1 72 ? 11.149 3.183 -5.840 1.00 91.00 72 LYS A N 1
ATOM 574 C CA . LYS A 1 72 ? 12.176 4.195 -6.099 1.00 91.00 72 LYS A CA 1
ATOM 575 C C . LYS A 1 72 ? 12.007 4.707 -7.519 1.00 91.00 72 LYS A C 1
ATOM 577 O O . LYS A 1 72 ? 11.841 3.901 -8.418 1.00 91.00 72 LYS A O 1
ATOM 582 N N . ALA A 1 73 ? 12.071 6.003 -7.767 1.00 85.75 73 ALA A N 1
ATOM 583 C CA . ALA A 1 73 ? 12.343 6.484 -9.117 1.00 85.75 73 ALA A CA 1
ATOM 584 C C . ALA A 1 73 ? 13.851 6.422 -9.373 1.00 85.75 73 ALA A C 1
ATOM 586 O O . ALA A 1 73 ? 14.654 6.717 -8.482 1.00 85.75 73 ALA A O 1
ATOM 587 N N . SER A 1 74 ? 14.241 6.004 -10.573 1.00 79.44 74 SER A N 1
ATOM 588 C CA . SER A 1 74 ? 15.647 5.996 -10.955 1.00 79.44 74 SER A CA 1
ATOM 589 C C . SER A 1 74 ? 16.173 7.402 -11.181 1.00 79.44 74 SER A C 1
ATOM 591 O O . SER A 1 74 ? 15.491 8.221 -11.797 1.00 79.44 74 SER A O 1
ATOM 593 N N . ASP A 1 75 ? 17.408 7.648 -10.751 1.00 65.62 75 ASP A N 1
ATOM 594 C CA . ASP A 1 75 ? 18.124 8.860 -11.132 1.00 65.62 75 ASP A CA 1
ATOM 595 C C . ASP A 1 75 ? 18.313 8.852 -12.654 1.00 65.62 75 ASP A C 1
ATOM 597 O O . ASP A 1 75 ? 18.738 7.843 -13.227 1.00 65.62 75 ASP A O 1
ATOM 601 N N . CYS A 1 76 ? 17.935 9.942 -13.319 1.00 56.97 76 CYS A N 1
ATOM 602 C CA . CYS A 1 76 ? 18.147 10.095 -14.755 1.00 56.97 76 CYS A CA 1
ATOM 603 C C . CYS A 1 76 ? 19.632 10.391 -14.981 1.00 56.97 76 CYS A C 1
ATOM 605 O O . CYS A 1 76 ? 20.017 11.541 -15.172 1.00 56.97 76 CYS A O 1
ATOM 607 N N . GLY A 1 77 ? 20.475 9.364 -14.902 1.00 49.03 77 GLY A N 1
ATOM 608 C CA . GLY A 1 77 ? 21.865 9.479 -15.317 1.00 49.03 77 GLY A CA 1
ATOM 609 C C . GLY A 1 77 ? 21.935 9.766 -16.817 1.00 49.03 77 GLY A C 1
ATOM 610 O O . GLY A 1 77 ? 21.427 8.980 -17.610 1.00 49.03 77 GLY A O 1
ATOM 611 N N . GLU A 1 78 ? 22.574 10.880 -17.180 1.00 47.16 78 GLU A N 1
ATOM 612 C CA . GLU A 1 78 ? 23.171 11.125 -18.504 1.00 47.16 78 GLU A CA 1
ATOM 613 C C . GLU A 1 78 ? 22.216 11.207 -19.709 1.00 47.16 78 GLU A C 1
ATOM 615 O O . GLU A 1 78 ? 22.406 10.541 -20.723 1.00 47.16 78 GLU A O 1
ATOM 620 N N . CYS A 1 79 ? 21.220 12.087 -19.670 1.00 47.16 79 CYS A N 1
ATOM 621 C CA . CYS A 1 79 ? 20.583 12.546 -20.909 1.00 47.16 79 CYS A CA 1
ATOM 622 C C . CYS A 1 79 ? 20.515 14.072 -20.936 1.00 47.16 79 CYS A C 1
ATOM 624 O O . CYS A 1 79 ? 19.436 14.660 -20.876 1.00 47.16 79 CYS A O 1
ATOM 626 N N . GLU A 1 80 ? 21.687 14.704 -20.978 1.00 46.47 80 GLU A N 1
ATOM 627 C CA . GLU A 1 80 ? 21.814 16.162 -21.097 1.00 46.47 80 GLU A CA 1
ATOM 628 C C . GLU A 1 80 ? 21.639 16.663 -22.546 1.00 46.47 80 GLU A C 1
ATOM 630 O O . GLU A 1 80 ? 21.369 17.843 -22.732 1.00 46.47 80 GLU A O 1
ATOM 635 N N . ASP A 1 81 ? 21.682 15.795 -23.569 1.00 47.06 81 ASP A N 1
ATOM 636 C CA . ASP A 1 81 ? 21.881 16.272 -24.952 1.00 47.06 81 ASP A CA 1
ATOM 637 C C . ASP A 1 81 ? 20.709 16.085 -25.941 1.00 47.06 81 ASP A C 1
ATOM 639 O O . ASP A 1 81 ? 20.814 16.551 -27.075 1.00 47.06 81 ASP A O 1
ATOM 643 N N . TYR A 1 82 ? 19.593 15.434 -25.577 1.00 47.69 82 TYR A N 1
ATOM 644 C CA . TYR A 1 82 ? 18.568 15.047 -26.576 1.00 47.69 82 TYR A CA 1
ATOM 645 C C . TYR A 1 82 ? 17.094 15.268 -26.218 1.00 47.69 82 TYR A C 1
ATOM 647 O O . TYR A 1 82 ? 16.223 14.791 -26.950 1.00 47.69 82 TYR A O 1
ATOM 655 N N . PHE A 1 83 ? 16.766 15.993 -25.151 1.00 48.69 83 PHE A N 1
ATOM 656 C CA . PHE A 1 83 ? 15.361 16.171 -24.784 1.00 48.69 83 PHE A CA 1
ATOM 657 C C . PHE A 1 83 ? 14.813 17.534 -25.205 1.00 48.69 83 PHE A C 1
ATOM 659 O O . PHE A 1 83 ? 15.011 18.544 -24.544 1.00 48.69 83 PHE A O 1
ATOM 666 N N . ASP A 1 84 ? 14.109 17.499 -26.339 1.00 47.41 84 ASP A N 1
ATOM 667 C CA . ASP A 1 84 ? 13.036 18.422 -26.717 1.00 47.41 84 ASP A CA 1
ATOM 668 C C . ASP A 1 84 ? 12.107 18.641 -25.500 1.00 47.41 84 ASP A C 1
ATOM 670 O O . ASP A 1 84 ? 11.824 17.675 -24.782 1.00 47.41 84 ASP A O 1
ATOM 674 N N . ASP A 1 85 ? 11.623 19.871 -25.288 1.00 48.66 85 ASP A N 1
ATOM 675 C CA . ASP A 1 85 ? 10.805 20.372 -24.151 1.00 48.66 85 ASP A CA 1
ATOM 676 C C . ASP A 1 85 ? 9.437 19.659 -23.959 1.00 48.66 85 ASP A C 1
ATOM 678 O O . ASP A 1 85 ? 8.489 20.205 -23.399 1.00 48.66 85 ASP A O 1
ATOM 682 N N . LYS A 1 86 ? 9.275 18.445 -24.489 1.00 44.34 86 LYS A N 1
ATOM 683 C CA . LYS A 1 86 ? 7.998 17.759 -24.701 1.00 44.34 86 LYS A CA 1
ATOM 684 C C . LYS A 1 86 ? 7.808 16.466 -23.918 1.00 44.34 86 LYS A C 1
ATOM 686 O O . LYS A 1 86 ? 6.755 15.846 -24.053 1.00 44.34 86 LYS A O 1
ATOM 691 N N . TYR A 1 87 ? 8.802 16.032 -23.151 1.00 48.59 87 TYR A N 1
ATOM 692 C CA . TYR A 1 87 ? 8.679 14.836 -22.324 1.00 48.59 87 TYR A CA 1
ATOM 693 C C . TYR A 1 87 ? 8.419 15.240 -20.876 1.00 48.59 87 TYR A C 1
ATOM 695 O O . TYR A 1 87 ? 9.357 15.395 -20.092 1.00 48.59 87 TYR A O 1
ATOM 703 N N . ASP A 1 88 ? 7.137 15.391 -20.535 1.00 53.16 88 ASP A N 1
ATOM 704 C CA . ASP A 1 88 ? 6.683 15.427 -19.145 1.00 53.16 88 ASP A CA 1
ATOM 705 C C . ASP A 1 88 ? 7.207 14.160 -18.446 1.00 53.16 88 ASP A C 1
ATOM 707 O O . ASP A 1 88 ? 6.888 13.026 -18.823 1.00 53.16 88 ASP A O 1
ATOM 711 N N . ARG A 1 89 ? 8.120 14.341 -17.483 1.00 60.34 89 ARG A N 1
ATOM 712 C CA . ARG A 1 89 ? 8.768 13.243 -16.750 1.00 60.34 89 ARG A CA 1
ATOM 713 C C . ARG A 1 89 ? 7.835 12.739 -15.652 1.00 60.34 89 ARG A C 1
ATOM 715 O O . ARG A 1 89 ? 8.090 12.936 -14.465 1.00 60.34 89 ARG A O 1
ATOM 722 N N . ASP A 1 90 ? 6.756 12.089 -16.059 1.00 66.62 90 ASP A N 1
ATOM 723 C CA . ASP A 1 90 ? 5.768 11.535 -15.140 1.00 66.62 90 ASP A CA 1
ATOM 724 C C . ASP A 1 90 ? 6.242 10.189 -14.575 1.00 66.62 90 ASP A C 1
ATOM 726 O O . ASP A 1 90 ? 6.469 9.213 -15.301 1.00 66.62 90 ASP A O 1
ATOM 730 N N . PHE A 1 91 ? 6.375 10.111 -13.247 1.00 75.44 91 PHE A N 1
ATOM 731 C CA . PHE A 1 91 ? 6.672 8.855 -12.560 1.00 75.44 91 PHE A CA 1
ATOM 732 C C . PHE A 1 91 ? 5.372 8.185 -12.129 1.00 75.44 91 PHE A C 1
ATOM 734 O O . PHE A 1 91 ? 4.790 8.470 -11.080 1.00 75.44 91 PHE A O 1
ATOM 741 N N . PHE A 1 92 ? 4.945 7.226 -12.940 1.00 78.06 92 PHE A N 1
ATOM 742 C CA . PHE A 1 92 ? 3.726 6.460 -12.719 1.00 78.06 92 PHE A CA 1
ATOM 743 C C . PHE A 1 92 ? 3.935 5.305 -11.724 1.00 78.06 92 PHE A C 1
ATOM 745 O O . PHE A 1 92 ? 3.956 4.128 -12.100 1.00 78.06 92 PHE A O 1
ATOM 752 N N . PHE A 1 93 ? 4.093 5.625 -10.435 1.00 87.69 93 PHE A N 1
ATOM 753 C CA . PHE A 1 93 ? 4.200 4.622 -9.363 1.00 87.69 93 PHE A CA 1
ATOM 754 C C . PHE A 1 93 ? 2.947 3.744 -9.258 1.00 87.69 93 PHE A C 1
ATOM 756 O O . PHE A 1 93 ? 3.036 2.562 -8.920 1.00 87.69 93 PHE A O 1
ATOM 763 N N . ASN A 1 94 ? 1.786 4.293 -9.607 1.00 86.56 94 ASN A N 1
ATOM 764 C CA . ASN A 1 94 ? 0.524 3.575 -9.736 1.00 86.56 94 ASN A CA 1
ATOM 765 C C . ASN A 1 94 ? 0.630 2.338 -10.651 1.00 86.56 94 ASN A C 1
ATOM 767 O O . ASN A 1 94 ? 0.099 1.276 -10.317 1.00 86.56 94 ASN A O 1
ATOM 771 N N . LYS A 1 95 ? 1.397 2.420 -11.749 1.00 85.06 95 LYS A N 1
ATOM 772 C CA . LYS A 1 95 ? 1.619 1.280 -12.655 1.00 85.06 95 LYS A CA 1
ATOM 773 C C . LYS A 1 95 ? 2.411 0.160 -11.983 1.00 85.06 95 LYS A C 1
ATOM 775 O O . LYS A 1 95 ? 2.072 -1.008 -12.156 1.00 85.06 95 LYS A O 1
ATOM 780 N N . GLU A 1 96 ? 3.426 0.488 -11.184 1.00 88.38 96 GLU A N 1
ATOM 781 C CA . GLU A 1 96 ? 4.174 -0.526 -10.426 1.00 88.38 96 GLU A CA 1
ATOM 782 C C . GLU A 1 96 ? 3.311 -1.198 -9.358 1.00 88.38 96 GLU A C 1
ATOM 784 O O . GLU A 1 96 ? 3.383 -2.415 -9.195 1.00 88.38 96 GLU A O 1
ATOM 789 N N . ILE A 1 97 ? 2.439 -0.445 -8.680 1.00 91.81 97 ILE A N 1
ATOM 790 C CA . ILE A 1 97 ? 1.466 -1.028 -7.748 1.00 91.81 97 ILE A CA 1
ATOM 791 C C . ILE A 1 97 ? 0.565 -2.032 -8.478 1.00 91.81 97 ILE A C 1
ATOM 793 O O . ILE A 1 97 ? 0.437 -3.169 -8.029 1.00 91.81 97 ILE A O 1
ATOM 797 N N . ASN A 1 98 ? 0.018 -1.687 -9.645 1.00 88.50 98 ASN A N 1
ATOM 798 C CA . ASN A 1 98 ? -0.816 -2.619 -10.414 1.00 88.50 98 ASN A CA 1
ATOM 799 C C . ASN A 1 98 ? -0.055 -3.861 -10.898 1.00 88.50 98 ASN A C 1
ATOM 801 O O . ASN A 1 98 ? -0.653 -4.925 -11.068 1.00 88.50 98 ASN A O 1
ATOM 805 N N . ARG A 1 99 ? 1.265 -3.761 -11.095 1.00 88.44 99 ARG A N 1
ATOM 806 C CA . ARG A 1 99 ? 2.115 -4.918 -11.410 1.00 88.44 99 ARG A CA 1
ATOM 807 C C . ARG A 1 99 ? 2.337 -5.822 -10.208 1.00 88.44 99 ARG A C 1
ATOM 809 O O . ARG A 1 99 ? 2.386 -7.027 -10.402 1.00 88.44 99 ARG A O 1
ATOM 816 N N . ILE A 1 100 ? 2.452 -5.271 -9.000 1.00 93.25 100 ILE A N 1
ATOM 817 C CA . ILE A 1 100 ? 2.624 -6.048 -7.764 1.00 93.25 100 ILE A CA 1
ATOM 818 C C . ILE A 1 100 ? 1.303 -6.716 -7.349 1.00 93.25 100 ILE A C 1
ATOM 820 O O . ILE A 1 100 ? 1.293 -7.900 -7.017 1.00 93.25 100 ILE A O 1
ATOM 824 N N . PHE A 1 101 ? 0.191 -5.974 -7.389 1.00 93.44 101 PHE A N 1
ATOM 825 C CA . PHE A 1 101 ? -1.136 -6.402 -6.929 1.00 93.44 101 PHE A CA 1
ATOM 826 C C . PHE A 1 101 ? -2.025 -6.838 -8.105 1.00 93.44 101 PHE A C 1
ATOM 828 O O . PHE A 1 101 ? -2.933 -6.124 -8.546 1.00 93.44 101 PHE A O 1
ATOM 835 N N . ARG A 1 102 ? -1.747 -8.041 -8.608 1.00 90.62 102 ARG A N 1
ATOM 836 C CA . ARG A 1 102 ? -2.376 -8.683 -9.770 1.00 90.62 102 ARG A CA 1
ATOM 837 C C . ARG A 1 102 ? -3.608 -9.512 -9.434 1.00 90.62 102 ARG A C 1
ATOM 839 O O . ARG A 1 102 ? -4.569 -9.478 -10.196 1.00 90.62 102 ARG A O 1
ATOM 846 N N . HIS A 1 103 ? -3.585 -10.268 -8.341 1.00 91.38 103 HIS A N 1
ATOM 847 C CA . HIS A 1 103 ? -4.657 -11.199 -7.988 1.00 91.38 103 HIS A CA 1
ATOM 848 C C . HIS A 1 103 ? -5.079 -11.025 -6.530 1.00 91.38 103 HIS A C 1
ATOM 850 O O . HIS A 1 103 ? -4.251 -10.804 -5.645 1.00 91.38 103 HIS A O 1
ATOM 856 N N . ILE A 1 104 ? -6.391 -11.084 -6.296 1.00 92.62 104 ILE A N 1
ATOM 857 C CA . ILE A 1 104 ? -7.025 -10.862 -4.986 1.00 92.62 104 ILE A CA 1
ATOM 858 C C . ILE A 1 104 ? -6.490 -11.801 -3.888 1.00 92.62 104 ILE A C 1
ATOM 860 O O . ILE A 1 104 ? -6.480 -11.468 -2.708 1.00 92.62 104 ILE A O 1
ATOM 864 N N . ASP A 1 105 ? -6.017 -12.976 -4.277 1.00 94.62 105 ASP A N 1
ATOM 865 C CA . ASP A 1 105 ? -5.503 -14.048 -3.433 1.00 94.62 105 ASP A CA 1
ATOM 866 C C . ASP A 1 105 ? -3.973 -14.026 -3.264 1.00 94.62 105 ASP A C 1
ATOM 868 O O . ASP A 1 105 ? -3.421 -14.890 -2.581 1.00 94.62 105 ASP A O 1
ATOM 872 N N . GLN A 1 106 ? -3.267 -13.019 -3.797 1.00 95.31 106 GLN A N 1
ATOM 873 C CA . GLN A 1 106 ? -1.822 -12.886 -3.567 1.00 95.31 106 GLN A CA 1
ATOM 874 C C . GLN A 1 106 ? -1.480 -12.554 -2.113 1.00 95.31 106 GLN A C 1
ATOM 876 O O . GLN A 1 106 ? -0.475 -13.046 -1.599 1.00 95.31 106 GLN A O 1
ATOM 881 N N . PHE A 1 107 ? -2.301 -11.724 -1.461 1.00 97.25 107 PHE A N 1
ATOM 882 C CA . PHE A 1 107 ? -2.017 -11.132 -0.148 1.00 97.25 107 PHE A CA 1
ATOM 883 C C . PHE A 1 107 ? -3.222 -11.172 0.823 1.00 97.25 107 PHE A C 1
ATOM 885 O O . PHE A 1 107 ? -3.537 -10.167 1.464 1.00 97.25 107 PHE A O 1
ATOM 892 N N . PRO A 1 108 ? -3.916 -12.316 0.981 1.00 97.25 108 PRO A N 1
ATOM 893 C CA . PRO A 1 108 ? -5.198 -12.390 1.685 1.00 97.25 108 PRO A CA 1
ATOM 894 C C . PRO A 1 108 ? -5.110 -12.062 3.184 1.00 97.25 108 PRO A C 1
ATOM 896 O O . PRO A 1 108 ? -6.090 -11.596 3.765 1.00 97.25 108 PRO A O 1
ATOM 899 N N . LEU A 1 109 ? -3.959 -12.307 3.823 1.00 98.25 109 LEU A N 1
ATOM 900 C CA . LEU A 1 109 ? -3.761 -12.157 5.272 1.00 98.25 109 LEU A CA 1
ATOM 901 C C . LEU A 1 109 ? -2.994 -10.892 5.680 1.00 98.25 109 LEU A C 1
ATOM 903 O O . LEU A 1 109 ? -2.683 -10.737 6.861 1.00 98.25 109 LEU A O 1
ATOM 907 N N . VAL A 1 110 ? -2.693 -9.989 4.743 1.00 98.62 110 VAL A N 1
ATOM 908 C CA . VAL A 1 110 ? -1.951 -8.764 5.063 1.00 98.62 110 VAL A CA 1
ATOM 909 C C . VAL A 1 110 ? -2.778 -7.896 6.003 1.00 98.62 110 VAL A C 1
ATOM 911 O O . VAL A 1 110 ? -3.845 -7.413 5.637 1.00 98.62 110 VAL A O 1
ATOM 914 N N . GLU A 1 111 ? -2.255 -7.671 7.206 1.00 98.62 111 GLU A N 1
ATOM 915 C CA . GLU A 1 111 ? -2.844 -6.788 8.212 1.00 98.62 111 GLU A CA 1
ATOM 916 C C . GLU A 1 111 ? -2.140 -5.428 8.264 1.00 98.62 111 GLU A C 1
ATOM 918 O O . GLU A 1 111 ? -2.747 -4.432 8.665 1.00 98.62 111 GLU A O 1
ATOM 923 N N . SER A 1 112 ? -0.866 -5.370 7.865 1.00 98.56 112 SER A N 1
ATOM 924 C CA . SER A 1 112 ? -0.049 -4.158 7.874 1.00 98.56 112 SER A CA 1
ATOM 925 C C . SER A 1 112 ? 0.598 -3.935 6.513 1.00 98.56 112 SER A C 1
ATOM 927 O O . SER A 1 112 ? 1.394 -4.755 6.060 1.00 98.56 112 SER A O 1
ATOM 929 N N . PHE A 1 113 ? 0.298 -2.800 5.889 1.00 98.50 113 PHE A N 1
ATOM 930 C CA . PHE A 1 113 ? 0.859 -2.396 4.605 1.00 98.50 113 PHE A CA 1
ATOM 931 C C . PHE A 1 113 ? 1.676 -1.111 4.753 1.00 98.50 113 PHE A C 1
ATOM 933 O O . PHE A 1 113 ? 1.173 -0.095 5.227 1.00 98.50 113 PHE A O 1
ATOM 940 N N . CYS A 1 114 ? 2.943 -1.143 4.349 1.00 98.06 114 CYS A N 1
ATOM 941 C CA . CYS A 1 114 ? 3.792 0.038 4.253 1.00 98.06 114 CYS A CA 1
ATOM 942 C C . CYS A 1 114 ? 4.095 0.330 2.785 1.00 98.06 114 CYS A C 1
ATOM 944 O O . CYS A 1 114 ? 4.660 -0.523 2.105 1.00 98.06 114 CYS A O 1
ATOM 946 N N . LEU A 1 115 ? 3.780 1.539 2.332 1.00 97.12 115 LEU A N 1
ATOM 947 C CA . LEU A 1 115 ? 4.138 2.065 1.021 1.00 97.12 115 LEU A CA 1
ATOM 948 C C . LEU A 1 115 ? 5.179 3.167 1.214 1.00 97.12 115 LEU A C 1
ATOM 950 O O . LEU A 1 115 ? 4.900 4.167 1.868 1.00 97.12 115 LEU A O 1
ATOM 954 N N . ASP A 1 116 ? 6.380 2.960 0.691 1.00 95.62 116 ASP A N 1
ATOM 955 C CA . ASP A 1 116 ? 7.525 3.860 0.839 1.00 95.62 116 ASP A CA 1
ATOM 956 C C . ASP A 1 116 ? 8.001 4.299 -0.545 1.00 95.62 116 ASP A C 1
ATOM 958 O O . ASP A 1 116 ? 8.553 3.496 -1.299 1.00 95.62 116 ASP A O 1
ATOM 962 N N . ILE A 1 117 ? 7.722 5.551 -0.908 1.00 92.06 117 ILE A N 1
ATOM 963 C CA . ILE A 1 117 ? 8.004 6.089 -2.239 1.00 92.06 117 ILE A CA 1
ATOM 964 C C . ILE A 1 117 ? 9.133 7.106 -2.162 1.00 92.06 117 ILE A C 1
ATOM 966 O O . ILE A 1 117 ? 9.046 8.123 -1.474 1.00 92.06 117 ILE A O 1
ATOM 970 N N . PHE A 1 118 ? 10.183 6.861 -2.933 1.00 89.81 118 PHE A N 1
ATOM 971 C CA . PHE A 1 118 ? 11.326 7.749 -3.038 1.00 89.81 118 PHE A CA 1
ATOM 972 C C . PHE A 1 118 ? 11.496 8.233 -4.475 1.00 89.81 118 PHE A C 1
ATOM 974 O O . PHE A 1 118 ? 11.713 7.425 -5.375 1.00 89.81 118 PHE A O 1
ATOM 981 N N . ALA A 1 119 ? 11.467 9.549 -4.681 1.00 83.88 119 ALA A N 1
ATOM 982 C CA . ALA A 1 119 ? 11.792 10.166 -5.964 1.00 83.88 119 ALA A CA 1
ATOM 983 C C . ALA A 1 119 ? 12.982 11.132 -5.823 1.00 83.88 119 ALA A C 1
ATOM 985 O O . ALA A 1 119 ? 12.961 11.969 -4.914 1.00 83.88 119 ALA A O 1
ATOM 986 N N . PRO A 1 120 ? 14.034 11.028 -6.659 1.00 77.06 120 PRO A N 1
ATOM 987 C CA . PRO A 1 120 ? 15.230 11.851 -6.520 1.00 77.06 120 PRO A CA 1
ATOM 988 C C . PRO A 1 120 ? 14.939 13.347 -6.726 1.00 77.06 120 PRO A C 1
ATOM 990 O O . PRO A 1 120 ? 13.932 13.750 -7.311 1.00 77.06 120 PRO A O 1
ATOM 993 N N . TYR A 1 121 ? 15.821 14.192 -6.181 1.00 62.62 121 TYR A N 1
ATOM 994 C CA . TYR A 1 121 ? 15.685 15.650 -6.260 1.00 62.62 121 TYR A CA 1
ATOM 995 C C . TYR A 1 121 ? 16.131 16.247 -7.603 1.00 62.62 121 TYR A C 1
ATOM 997 O O . TYR A 1 121 ? 15.761 17.373 -7.911 1.00 62.62 121 TYR A O 1
ATOM 1005 N N . SER A 1 122 ? 16.902 15.486 -8.379 1.00 50.47 122 SER A N 1
ATOM 1006 C CA . SER A 1 122 ? 17.734 15.919 -9.508 1.00 50.47 122 SER A CA 1
ATOM 1007 C C . SER A 1 122 ? 16.998 16.188 -10.822 1.00 50.47 122 SER A C 1
ATOM 1009 O O . SER A 1 122 ? 17.591 16.767 -11.725 1.00 50.47 122 SER A O 1
ATOM 1011 N N . CYS A 1 123 ? 15.726 15.826 -10.972 1.00 45.66 123 CYS A N 1
ATOM 1012 C CA . CYS A 1 123 ? 14.966 16.130 -12.186 1.00 45.66 123 CYS A CA 1
ATOM 1013 C C . CYS A 1 123 ? 14.270 17.496 -12.075 1.00 45.66 123 CYS A C 1
ATOM 1015 O O . CYS A 1 123 ? 13.050 17.547 -12.065 1.00 45.66 123 CYS A O 1
ATOM 1017 N N . TYR A 1 124 ? 15.098 18.547 -11.989 1.00 47.25 124 TYR A N 1
ATOM 1018 C CA . TYR A 1 124 ? 14.795 19.986 -12.033 1.00 47.25 124 TYR A CA 1
ATOM 1019 C C . TYR A 1 124 ? 13.768 20.492 -11.004 1.00 47.25 124 TYR A C 1
ATOM 1021 O O . TYR A 1 124 ? 12.843 19.809 -10.584 1.00 47.25 124 TYR A O 1
ATOM 1029 N N . GLU A 1 125 ? 13.951 21.722 -10.539 1.00 46.62 125 GLU A N 1
ATOM 1030 C CA . GLU A 1 125 ? 13.081 22.393 -9.562 1.00 46.62 125 GLU A CA 1
ATOM 1031 C C . GLU A 1 125 ? 11.687 22.738 -10.127 1.00 46.62 125 GLU A C 1
ATOM 1033 O O . GLU A 1 125 ? 10.996 23.606 -9.598 1.00 46.62 125 GLU A O 1
ATOM 1038 N N . ASP A 1 126 ? 11.256 22.046 -11.183 1.00 46.06 126 ASP A N 1
ATOM 1039 C CA . ASP A 1 126 ? 9.979 22.265 -11.831 1.00 46.06 126 ASP A CA 1
ATOM 1040 C C . ASP A 1 126 ? 8.894 21.411 -11.180 1.00 46.06 126 ASP A C 1
ATOM 1042 O O . ASP A 1 126 ? 8.931 20.181 -11.113 1.00 46.06 126 ASP A O 1
ATOM 1046 N N . SER A 1 127 ? 7.873 22.119 -10.722 1.00 52.22 127 SER A N 1
ATOM 1047 C CA . SER A 1 127 ? 6.621 21.658 -10.127 1.00 52.22 127 SER A CA 1
ATOM 1048 C C . SER A 1 127 ? 5.724 20.826 -11.063 1.00 52.22 127 SER A C 1
ATOM 1050 O O . SER A 1 127 ? 4.533 20.693 -10.788 1.00 52.22 127 SER A O 1
ATOM 1052 N N . ILE A 1 128 ? 6.263 20.287 -12.163 1.00 56.62 128 ILE A N 1
ATOM 1053 C CA . ILE A 1 128 ? 5.487 19.748 -13.291 1.00 56.62 128 ILE A CA 1
ATOM 1054 C C . ILE A 1 128 ? 5.397 18.216 -13.279 1.00 56.62 128 ILE A C 1
ATOM 1056 O O . ILE A 1 128 ? 4.425 17.676 -13.794 1.00 56.62 128 ILE A O 1
ATOM 1060 N N . ALA A 1 129 ? 6.351 17.496 -12.675 1.00 62.78 129 ALA A N 1
ATOM 1061 C CA . ALA A 1 129 ? 6.326 16.031 -12.702 1.00 62.78 129 ALA A CA 1
ATOM 1062 C C . ALA A 1 129 ? 5.096 15.476 -11.959 1.00 62.78 129 ALA A C 1
ATOM 1064 O O . ALA A 1 129 ? 4.984 15.626 -10.736 1.00 62.78 129 ALA A O 1
ATOM 1065 N N . HIS A 1 130 ? 4.195 14.800 -12.681 1.00 71.06 130 HIS A N 1
ATOM 1066 C CA . HIS A 1 130 ? 3.039 14.139 -12.082 1.00 71.06 130 HIS A CA 1
ATOM 1067 C C . HIS A 1 130 ? 3.499 12.868 -11.369 1.00 71.06 130 HIS A C 1
ATOM 1069 O O . HIS A 1 130 ? 4.024 11.935 -11.984 1.00 71.06 130 HIS A O 1
ATOM 1075 N N . LEU A 1 131 ? 3.324 12.830 -10.047 1.00 80.31 131 LEU A N 1
ATOM 1076 C CA . LEU A 1 131 ? 3.657 11.670 -9.227 1.00 80.31 131 LEU A CA 1
ATOM 1077 C C . LEU A 1 131 ? 2.361 11.075 -8.671 1.00 80.31 131 LEU A C 1
ATOM 1079 O O . LEU A 1 131 ? 1.750 11.643 -7.770 1.00 80.31 131 LEU A O 1
ATOM 1083 N N . GLU A 1 132 ? 1.954 9.917 -9.183 1.00 85.88 132 GLU A N 1
ATOM 1084 C CA . GLU A 1 132 ? 0.717 9.241 -8.772 1.00 85.88 132 GLU A CA 1
ATOM 1085 C C . GLU A 1 132 ? 1.012 7.844 -8.233 1.00 85.88 132 GLU A C 1
ATOM 1087 O O . GLU A 1 132 ? 1.749 7.071 -8.849 1.00 85.88 132 GLU A O 1
ATOM 1092 N N . ALA A 1 133 ? 0.396 7.495 -7.105 1.00 88.69 133 ALA A N 1
ATOM 1093 C CA . ALA A 1 133 ? 0.481 6.181 -6.489 1.00 88.69 133 ALA A CA 1
ATOM 1094 C C . ALA A 1 133 ? -0.906 5.627 -6.147 1.00 88.69 133 ALA A C 1
ATOM 1096 O O . ALA A 1 133 ? -1.826 6.361 -5.783 1.00 88.69 133 ALA A O 1
ATOM 1097 N N . TYR A 1 134 ? -1.036 4.302 -6.216 1.00 90.56 134 TYR A N 1
ATOM 1098 C CA . TYR A 1 134 ? -2.256 3.616 -5.807 1.00 90.56 134 TYR A CA 1
ATOM 1099 C C . TYR A 1 134 ? -2.118 2.927 -4.456 1.00 90.56 134 TYR A C 1
ATOM 1101 O O . TYR A 1 134 ? -1.073 2.361 -4.130 1.00 90.56 134 TYR A O 1
ATOM 1109 N N . ILE A 1 135 ? -3.213 2.924 -3.699 1.00 90.81 135 ILE A N 1
ATOM 1110 C CA . ILE A 1 135 ? -3.388 2.076 -2.521 1.00 90.81 135 ILE A CA 1
ATOM 1111 C C . ILE A 1 135 ? -4.388 0.981 -2.905 1.00 90.81 135 ILE A C 1
ATOM 1113 O O . ILE A 1 135 ? -5.532 1.299 -3.186 1.00 90.81 135 ILE A O 1
ATOM 1117 N N . PRO A 1 136 ? -3.995 -0.301 -2.965 1.00 92.25 136 PRO A N 1
ATOM 1118 C CA . PRO A 1 136 ? -4.850 -1.366 -3.485 1.00 92.25 136 PRO A CA 1
ATOM 1119 C C . PRO A 1 136 ? -5.741 -1.969 -2.384 1.00 92.25 136 PRO A C 1
ATOM 1121 O O . PRO A 1 136 ? -5.626 -3.158 -2.074 1.00 92.25 136 PRO A O 1
ATOM 1124 N N . LEU A 1 137 ? -6.623 -1.173 -1.757 1.00 93.50 137 LEU A N 1
ATOM 1125 C CA . LEU A 1 137 ? -7.456 -1.654 -0.638 1.00 93.50 137 LEU A CA 1
ATOM 1126 C C . LEU A 1 137 ? -8.337 -2.838 -1.046 1.00 93.50 137 LEU A C 1
ATOM 1128 O O . LEU A 1 137 ? -8.525 -3.782 -0.277 1.00 93.50 137 LEU A O 1
ATOM 1132 N N . ASN A 1 138 ? -8.839 -2.806 -2.278 1.00 92.12 138 ASN A N 1
ATOM 1133 C CA . ASN A 1 138 ? -9.705 -3.837 -2.836 1.00 92.12 138 ASN A CA 1
ATOM 1134 C C . ASN A 1 138 ? -9.023 -5.209 -3.005 1.00 92.12 138 ASN A C 1
ATOM 1136 O O . ASN A 1 138 ? -9.708 -6.207 -3.219 1.00 92.12 138 ASN A O 1
ATOM 1140 N N . MET A 1 139 ? -7.694 -5.259 -2.876 1.00 93.56 139 MET A N 1
ATOM 1141 C CA . MET A 1 139 ? -6.869 -6.469 -2.951 1.00 93.56 139 MET A CA 1
ATOM 1142 C C . MET A 1 139 ? -6.418 -6.973 -1.574 1.00 93.56 139 MET A C 1
ATOM 1144 O O . MET A 1 139 ? -5.777 -8.016 -1.485 1.00 93.56 139 MET A O 1
ATOM 1148 N N . LEU A 1 140 ? -6.706 -6.227 -0.503 1.00 96.69 140 LEU A N 1
ATOM 1149 C CA . LEU A 1 140 ? -6.157 -6.459 0.833 1.00 96.69 140 LEU A CA 1
ATOM 1150 C C . LEU A 1 140 ? -7.286 -6.579 1.871 1.00 96.69 140 LEU A C 1
ATOM 1152 O O . LEU A 1 140 ? -7.494 -5.671 2.677 1.00 96.69 140 LEU A O 1
ATOM 1156 N N . PRO A 1 141 ? -8.034 -7.699 1.883 1.00 96.12 141 PRO A N 1
ATOM 1157 C CA . PRO A 1 141 ? -9.254 -7.828 2.682 1.00 96.12 141 PRO A CA 1
ATOM 1158 C C . PRO A 1 141 ? -9.023 -7.804 4.198 1.00 96.12 141 PRO A C 1
ATOM 1160 O O . PRO A 1 141 ? -9.911 -7.392 4.941 1.00 96.12 141 PRO A O 1
ATOM 1163 N N . SER A 1 142 ? -7.841 -8.220 4.661 1.00 97.75 142 SER A N 1
ATOM 1164 C CA . SER A 1 142 ? -7.491 -8.281 6.089 1.00 97.75 142 SER A CA 1
ATOM 1165 C C . SER A 1 142 ? -6.784 -7.024 6.606 1.00 97.75 142 SER A C 1
ATOM 1167 O O . SER A 1 142 ? -6.355 -6.994 7.762 1.00 97.75 142 SER A O 1
ATOM 1169 N N . LEU A 1 143 ? -6.639 -5.994 5.768 1.00 98.19 143 LEU A N 1
ATOM 1170 C CA . LEU A 1 143 ? -5.812 -4.837 6.080 1.00 98.19 143 LEU A CA 1
ATOM 1171 C C . LEU A 1 143 ? -6.368 -4.046 7.267 1.00 98.19 143 LEU A C 1
ATOM 1173 O O . LEU A 1 143 ? -7.544 -3.699 7.316 1.00 98.19 143 LEU A O 1
ATOM 1177 N N . LYS A 1 144 ? -5.495 -3.719 8.218 1.00 97.75 144 LYS A N 1
ATOM 1178 C CA . LYS A 1 144 ? -5.828 -2.923 9.407 1.00 97.75 144 LYS A CA 1
ATOM 1179 C C . LYS A 1 144 ? -4.981 -1.665 9.499 1.00 97.75 144 LYS A C 1
ATOM 1181 O O . LYS A 1 144 ? -5.445 -0.645 9.999 1.00 97.75 144 LYS A O 1
ATOM 1186 N N . ARG A 1 145 ? -3.725 -1.717 9.055 1.00 98.19 145 ARG A N 1
ATOM 1187 C CA . ARG A 1 145 ? -2.768 -0.622 9.236 1.00 98.19 145 ARG A CA 1
ATOM 1188 C C . ARG A 1 145 ? -2.104 -0.247 7.927 1.00 98.19 145 ARG A C 1
ATOM 1190 O O . ARG A 1 145 ? -1.592 -1.118 7.231 1.00 98.19 145 ARG A O 1
ATOM 1197 N N . ILE A 1 146 ? -2.058 1.051 7.645 1.00 97.75 146 ILE A N 1
ATOM 1198 C CA . ILE A 1 146 ? -1.318 1.606 6.511 1.00 97.75 146 ILE A CA 1
ATOM 1199 C C . ILE A 1 146 ? -0.252 2.561 7.023 1.00 97.75 146 ILE A C 1
ATOM 1201 O O . ILE A 1 146 ? -0.521 3.393 7.886 1.00 97.75 146 ILE A O 1
ATOM 1205 N N . VAL A 1 147 ? 0.949 2.462 6.469 1.00 96.88 147 VAL A N 1
ATOM 1206 C CA . VAL A 1 147 ? 2.029 3.428 6.665 1.00 96.88 147 VAL A CA 1
ATOM 1207 C C . VAL A 1 147 ? 2.442 3.949 5.298 1.00 96.88 147 VAL A C 1
ATOM 1209 O O . VAL A 1 147 ? 2.885 3.178 4.455 1.00 96.88 147 VAL A O 1
ATOM 1212 N N . MET A 1 148 ? 2.301 5.249 5.078 1.00 95.25 148 MET A N 1
ATOM 1213 C CA . MET A 1 148 ? 2.764 5.918 3.868 1.00 95.25 148 MET A CA 1
ATOM 1214 C C . MET A 1 148 ? 4.015 6.713 4.192 1.00 95.25 148 MET A C 1
ATOM 1216 O O . MET A 1 148 ? 3.995 7.541 5.101 1.00 95.25 148 MET A O 1
ATOM 1220 N N . LYS A 1 149 ? 5.085 6.458 3.447 1.00 93.31 149 LYS A N 1
ATOM 1221 C CA . LYS A 1 149 ? 6.353 7.168 3.548 1.00 93.31 149 LYS A CA 1
ATOM 1222 C C . LYS A 1 149 ? 6.725 7.750 2.202 1.00 93.31 149 LYS A C 1
ATOM 1224 O O . LYS A 1 149 ? 6.488 7.124 1.170 1.00 93.31 149 LYS A O 1
ATOM 1229 N N . GLY A 1 150 ? 7.330 8.928 2.214 1.00 89.62 150 GLY A N 1
ATOM 1230 C CA . GLY A 1 150 ? 7.883 9.481 0.994 1.00 89.62 150 GLY A CA 1
ATOM 1231 C C . GLY A 1 150 ? 8.472 10.869 1.134 1.00 89.62 150 GLY A C 1
ATOM 1232 O O . GLY A 1 150 ? 8.126 11.648 2.020 1.00 89.62 150 GLY A O 1
ATOM 1233 N N . ASN A 1 151 ? 9.392 11.177 0.227 1.00 86.31 151 ASN A N 1
ATOM 1234 C CA . ASN A 1 151 ? 10.150 12.427 0.241 1.00 86.31 151 ASN A CA 1
ATOM 1235 C C . ASN A 1 151 ? 9.531 13.547 -0.619 1.00 86.31 151 ASN A C 1
ATOM 1237 O O . ASN A 1 151 ? 10.028 14.675 -0.594 1.00 86.31 151 ASN A O 1
ATOM 1241 N N . ARG A 1 152 ? 8.455 13.257 -1.361 1.00 80.88 152 ARG A N 1
ATOM 1242 C CA . ARG A 1 152 ? 7.707 14.198 -2.214 1.00 80.88 152 ARG A CA 1
ATOM 1243 C C . ARG A 1 152 ? 6.202 14.155 -1.907 1.00 80.88 152 ARG A C 1
ATOM 1245 O O . ARG A 1 152 ? 5.758 13.362 -1.077 1.00 80.88 152 ARG A O 1
ATOM 1252 N N . GLY A 1 153 ? 5.439 15.050 -2.534 1.00 78.75 153 GLY A N 1
ATOM 1253 C CA . GLY A 1 153 ? 3.982 14.933 -2.620 1.00 78.75 153 GLY A CA 1
ATOM 1254 C C . GLY A 1 153 ? 3.599 14.025 -3.785 1.00 78.75 153 GLY A C 1
ATOM 1255 O O . GLY A 1 153 ? 4.256 14.068 -4.819 1.00 78.75 153 GLY A O 1
ATOM 1256 N N . PHE A 1 154 ? 2.567 13.209 -3.598 1.00 82.62 154 PHE A N 1
ATOM 1257 C CA . PHE A 1 154 ? 2.057 12.284 -4.607 1.00 82.62 154 PHE A CA 1
ATOM 1258 C C . PHE A 1 154 ? 0.538 12.314 -4.570 1.00 82.62 154 PHE A C 1
ATOM 1260 O O . PHE A 1 154 ? -0.029 12.345 -3.476 1.00 82.62 154 PHE A O 1
ATOM 1267 N N . ASP A 1 155 ? -0.104 12.237 -5.727 1.00 85.44 155 ASP A N 1
ATOM 1268 C CA . ASP A 1 155 ? -1.524 11.929 -5.802 1.00 85.44 155 ASP A CA 1
ATOM 1269 C C . ASP A 1 155 ? -1.765 10.481 -5.381 1.00 85.44 155 ASP A C 1
ATOM 1271 O O . ASP A 1 155 ? -1.002 9.574 -5.724 1.00 85.44 155 ASP A O 1
ATOM 1275 N N . ILE A 1 156 ? -2.829 10.268 -4.608 1.00 85.88 156 ILE A N 1
ATOM 1276 C CA . ILE A 1 156 ? -3.164 8.968 -4.029 1.00 85.88 156 ILE A CA 1
ATOM 1277 C C . ILE A 1 156 ? -4.581 8.598 -4.436 1.00 85.88 156 ILE A C 1
ATOM 1279 O O . ILE A 1 156 ? -5.524 9.339 -4.157 1.00 85.88 156 ILE A O 1
ATOM 1283 N N . LYS A 1 157 ? -4.725 7.442 -5.085 1.00 84.94 157 LYS A N 1
ATOM 1284 C CA . LYS A 1 157 ? -6.009 6.922 -5.572 1.00 84.94 157 LYS A CA 1
ATOM 1285 C C . LYS A 1 157 ? -6.122 5.414 -5.327 1.00 84.94 157 LYS A C 1
ATOM 1287 O O . LYS A 1 157 ? -5.148 4.754 -4.969 1.00 84.94 157 LYS A O 1
ATOM 1292 N N . GLU A 1 158 ? -7.314 4.861 -5.522 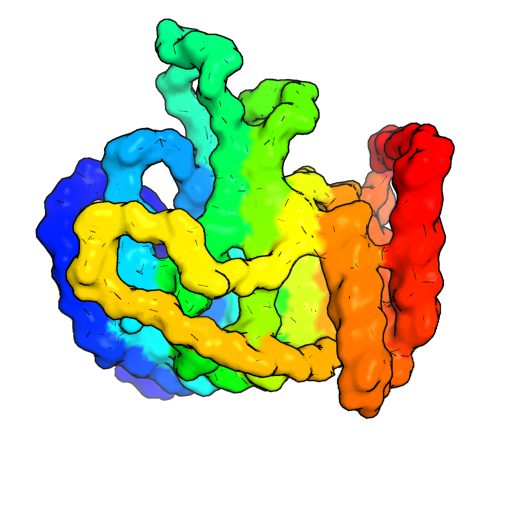1.00 82.81 158 GLU A N 1
ATOM 1293 C CA . GLU A 1 158 ? -7.492 3.409 -5.644 1.00 82.81 158 GLU A CA 1
ATOM 1294 C C . GLU A 1 158 ? -7.213 2.970 -7.092 1.00 82.81 158 GLU A C 1
ATOM 1296 O O . GLU A 1 158 ? -7.497 3.739 -8.012 1.00 82.81 158 GLU A O 1
ATOM 1301 N N . PRO A 1 159 ? -6.711 1.745 -7.325 1.00 79.38 159 PRO A N 1
ATOM 1302 C CA . PRO A 1 159 ? -6.553 1.217 -8.671 1.00 79.38 159 PRO A CA 1
ATOM 1303 C C . PRO A 1 159 ? -7.859 1.172 -9.467 1.00 79.38 159 PRO A C 1
ATOM 1305 O O . PRO A 1 159 ? -8.856 0.612 -9.006 1.00 79.38 159 PRO A O 1
ATOM 1308 N N . GLU A 1 160 ? -7.819 1.656 -10.704 1.00 71.75 160 GLU A N 1
ATOM 1309 C CA . GLU A 1 160 ? -8.933 1.554 -11.648 1.00 71.75 160 GLU A CA 1
ATOM 1310 C C . GLU A 1 160 ? -9.092 0.122 -12.207 1.00 71.75 160 GLU A C 1
ATOM 1312 O O . GLU A 1 160 ? -8.200 -0.728 -12.082 1.00 71.75 160 GLU A O 1
ATOM 1317 N N . HIS A 1 161 ? -10.263 -0.178 -12.783 1.00 61.31 161 HIS A N 1
ATOM 1318 C CA . HIS A 1 161 ? -10.523 -1.430 -13.499 1.00 61.31 161 HIS A CA 1
ATOM 1319 C C . HIS A 1 161 ? -11.351 -1.166 -14.769 1.00 61.31 161 HIS A C 1
ATOM 1321 O O . HIS A 1 161 ? -12.436 -0.587 -14.653 1.00 61.31 161 HIS A O 1
ATOM 1327 N N . PRO A 1 162 ? -10.920 -1.640 -15.957 1.00 60.00 162 PRO A N 1
ATOM 1328 C CA . PRO A 1 162 ? -9.682 -2.385 -16.241 1.00 60.00 162 PRO A CA 1
ATOM 1329 C C . PRO A 1 162 ? -8.410 -1.540 -16.049 1.00 60.00 162 PRO A C 1
ATOM 1331 O O . PRO A 1 162 ? -8.484 -0.318 -16.031 1.00 60.00 162 PRO A O 1
ATOM 1334 N N . ASP A 1 163 ? -7.246 -2.190 -15.902 1.00 57.91 163 ASP A N 1
ATOM 1335 C CA . ASP A 1 163 ? -5.960 -1.476 -15.955 1.00 57.91 163 ASP A CA 1
ATOM 1336 C C . ASP A 1 163 ? -5.878 -0.764 -17.320 1.00 57.91 163 ASP A C 1
ATOM 1338 O O . ASP A 1 163 ? -5.967 -1.429 -18.353 1.00 57.91 163 ASP A O 1
ATOM 1342 N N . GLU A 1 164 ? -5.712 0.561 -17.339 1.00 51.06 164 GLU A N 1
ATOM 1343 C CA . GLU A 1 164 ? -5.793 1.377 -18.566 1.00 51.06 164 GLU A CA 1
ATOM 1344 C C . GLU A 1 164 ? -4.741 1.034 -19.637 1.00 51.06 164 GLU A C 1
ATOM 1346 O O . GLU A 1 164 ? -4.831 1.512 -20.766 1.00 51.06 164 GLU A O 1
ATOM 1351 N N . ILE A 1 165 ? -3.734 0.211 -19.322 1.00 55.00 165 ILE A N 1
ATOM 1352 C 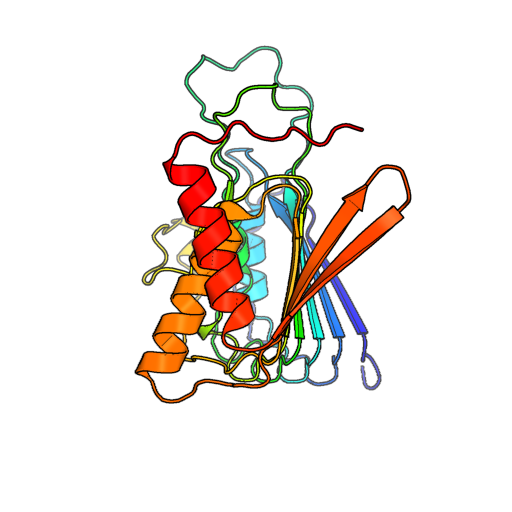CA . ILE A 1 165 ? -2.572 0.029 -20.190 1.00 55.00 165 ILE A CA 1
ATOM 1353 C C . ILE A 1 165 ? -2.373 -1.440 -20.546 1.00 55.00 165 ILE A C 1
ATOM 1355 O O . ILE A 1 165 ? -1.857 -2.249 -19.770 1.00 55.00 165 ILE A O 1
ATOM 1359 N N . PHE A 1 166 ? -2.801 -1.768 -21.762 1.00 58.28 166 PHE A N 1
ATOM 1360 C CA . PHE A 1 166 ? -2.468 -3.004 -22.449 1.00 58.28 166 PHE A CA 1
ATOM 1361 C C . PHE A 1 166 ? -1.158 -2.806 -23.214 1.00 58.28 166 PHE A C 1
ATOM 1363 O O . PHE A 1 166 ? -1.109 -2.034 -24.169 1.00 58.28 166 PHE A O 1
ATOM 1370 N N . TYR A 1 167 ? -0.112 -3.517 -22.803 1.00 65.56 167 TYR A N 1
ATOM 1371 C CA . TYR A 1 167 ? 1.122 -3.644 -23.570 1.00 65.56 167 TYR A CA 1
ATOM 1372 C C . TYR A 1 167 ? 1.060 -4.942 -24.373 1.00 65.56 167 TYR A C 1
ATOM 1374 O O . TYR A 1 167 ? 0.684 -5.990 -23.840 1.00 65.56 167 TYR A O 1
ATOM 1382 N N . GLN A 1 168 ? 1.394 -4.883 -25.660 1.00 67.44 168 GLN A N 1
ATOM 1383 C CA . GLN A 1 168 ? 1.309 -6.046 -26.543 1.00 67.44 168 GLN A CA 1
ATOM 1384 C C . GLN A 1 168 ? 2.274 -7.155 -26.100 1.00 67.44 168 GLN A C 1
ATOM 1386 O O . GLN A 1 168 ? 1.952 -8.339 -26.191 1.00 67.44 168 GLN A O 1
ATOM 1391 N N . GLU A 1 169 ? 3.416 -6.763 -25.545 1.00 65.19 169 GLU A N 1
ATOM 1392 C CA . GLU A 1 169 ? 4.440 -7.618 -24.946 1.00 65.19 169 GLU A CA 1
ATOM 1393 C C . GLU A 1 169 ? 3.893 -8.387 -23.730 1.00 65.19 169 GLU A C 1
ATOM 1395 O O . GLU A 1 169 ? 4.347 -9.481 -23.408 1.00 65.19 169 GLU A O 1
ATOM 1400 N N . GLU A 1 170 ? 2.860 -7.855 -23.074 1.00 68.50 170 GLU A N 1
ATOM 1401 C CA . GLU A 1 170 ? 2.228 -8.445 -21.895 1.00 68.50 170 GLU A CA 1
ATOM 1402 C C . GLU A 1 170 ? 0.994 -9.297 -22.235 1.00 68.50 170 GLU A C 1
ATOM 1404 O O . GLU A 1 170 ? 0.347 -9.822 -21.326 1.00 68.50 170 GLU A O 1
ATOM 1409 N N . ALA A 1 171 ? 0.659 -9.472 -23.520 1.00 71.25 171 ALA A N 1
ATOM 1410 C CA . ALA A 1 171 ? -0.550 -10.178 -23.953 1.00 71.25 171 ALA A CA 1
ATOM 1411 C C . ALA A 1 171 ? -0.610 -11.643 -23.482 1.00 71.25 171 ALA A C 1
ATOM 1413 O O . ALA A 1 171 ? -1.697 -12.195 -23.312 1.00 71.25 171 ALA A O 1
ATOM 1414 N N . ALA A 1 172 ? 0.550 -12.271 -23.258 1.00 73.62 172 ALA A N 1
ATOM 1415 C CA . ALA A 1 172 ? 0.646 -13.636 -22.748 1.00 73.62 172 ALA A CA 1
ATOM 1416 C C . ALA A 1 172 ? 0.419 -13.738 -21.225 1.00 73.62 172 ALA A C 1
ATOM 1418 O O . ALA A 1 172 ? 0.164 -14.828 -20.715 1.00 73.62 172 ALA A O 1
ATOM 1419 N N . VAL A 1 173 ? 0.509 -12.627 -20.485 1.00 76.62 173 VAL A N 1
ATOM 1420 C CA . VAL A 1 173 ? 0.389 -12.615 -19.023 1.00 76.62 173 VAL A CA 1
ATOM 1421 C C . VAL A 1 173 ? -1.080 -12.529 -18.616 1.00 76.62 173 VAL A C 1
ATOM 1423 O O . VAL A 1 173 ? -1.826 -11.685 -19.114 1.00 76.62 173 VAL A O 1
ATOM 1426 N N . ALA A 1 174 ? -1.488 -13.371 -17.661 1.00 78.31 174 ALA A N 1
ATOM 1427 C CA . ALA A 1 174 ? -2.853 -13.393 -17.143 1.00 78.31 174 ALA A CA 1
ATOM 1428 C C . ALA A 1 174 ? -3.335 -11.983 -16.737 1.00 78.31 174 ALA A C 1
ATOM 1430 O O . ALA A 1 174 ? -2.556 -11.212 -16.161 1.00 78.31 174 ALA A O 1
ATOM 1431 N N . PRO A 1 175 ? -4.599 -11.616 -17.025 1.00 80.25 175 PRO A N 1
ATOM 1432 C CA . PRO A 1 175 ? -5.137 -10.306 -16.674 1.00 80.25 175 PRO A CA 1
ATOM 1433 C C . PRO A 1 175 ? -5.199 -10.115 -15.154 1.00 80.25 175 PRO A C 1
ATOM 1435 O O . PRO A 1 175 ? -5.240 -11.078 -14.388 1.00 80.25 175 PRO A O 1
ATOM 1438 N N . ARG A 1 176 ? -5.225 -8.849 -14.722 1.00 85.00 176 ARG A N 1
ATOM 1439 C CA . ARG A 1 176 ? -5.407 -8.494 -13.313 1.00 85.00 176 ARG A CA 1
ATOM 1440 C C . ARG A 1 176 ? -6.809 -8.895 -12.868 1.00 85.00 176 ARG A C 1
ATOM 1442 O O . ARG A 1 176 ? -7.788 -8.563 -13.535 1.00 85.00 176 ARG A O 1
ATOM 1449 N N . ILE A 1 177 ? -6.897 -9.574 -11.734 1.00 86.88 177 ILE A N 1
ATOM 1450 C CA . ILE A 1 177 ? -8.150 -9.969 -11.097 1.00 86.88 177 ILE A CA 1
ATOM 1451 C C . ILE A 1 177 ? -8.304 -9.126 -9.837 1.00 86.88 177 ILE A C 1
ATOM 1453 O O . ILE A 1 177 ? -7.780 -9.469 -8.776 1.00 86.88 177 ILE A O 1
ATOM 1457 N N . SER A 1 178 ? -9.007 -8.006 -9.986 1.00 85.44 178 SER A N 1
ATOM 1458 C CA . SER A 1 178 ? -9.321 -7.098 -8.888 1.00 85.44 178 SER A CA 1
ATOM 1459 C C . SER A 1 178 ? -10.354 -7.703 -7.939 1.00 85.44 178 SER A C 1
ATOM 1461 O O . SER A 1 178 ? -11.328 -8.309 -8.385 1.00 85.44 178 SER A O 1
ATOM 1463 N N . GLY A 1 179 ? -10.166 -7.502 -6.635 1.00 87.25 179 GLY A N 1
ATOM 1464 C CA . GLY A 1 179 ? -11.191 -7.783 -5.634 1.00 87.25 179 GLY A CA 1
ATOM 1465 C C . GLY A 1 179 ? -12.164 -6.628 -5.419 1.00 87.25 179 GLY A C 1
ATOM 1466 O O . GLY A 1 179 ? -12.062 -5.573 -6.050 1.00 87.25 179 GLY A O 1
ATOM 1467 N N . ASP A 1 180 ? -13.097 -6.830 -4.493 1.00 89.62 180 ASP A N 1
ATOM 1468 C CA . ASP A 1 180 ? -14.121 -5.872 -4.062 1.00 89.62 180 ASP A CA 1
ATOM 1469 C C . ASP A 1 180 ? -14.002 -5.514 -2.567 1.00 89.62 180 ASP A C 1
ATOM 1471 O O . ASP A 1 180 ? -14.928 -4.956 -1.965 1.00 89.62 180 ASP A O 1
ATOM 1475 N N . ALA A 1 181 ? -12.850 -5.824 -1.962 1.00 90.75 181 ALA A N 1
ATOM 1476 C CA . ALA A 1 181 ? -12.635 -5.642 -0.538 1.00 90.75 181 ALA A CA 1
ATOM 1477 C C . ALA A 1 181 ? -12.736 -4.168 -0.115 1.00 90.75 181 ALA A C 1
ATOM 1479 O O . ALA A 1 181 ? -12.400 -3.235 -0.846 1.00 90.75 181 ALA A O 1
ATOM 1480 N N . PHE A 1 182 ? -13.188 -3.962 1.118 1.00 93.50 182 PHE A N 1
ATOM 1481 C CA . PHE A 1 182 ? -13.148 -2.668 1.789 1.00 93.50 182 PHE A CA 1
ATOM 1482 C C . PHE A 1 182 ? -12.716 -2.905 3.236 1.00 93.50 182 PHE A C 1
ATOM 1484 O O . PHE A 1 182 ? -13.573 -3.064 4.113 1.00 93.50 182 PHE A O 1
ATOM 1491 N N . PRO A 1 183 ? -11.402 -3.046 3.468 1.00 94.75 183 PRO A N 1
ATOM 1492 C CA . PRO A 1 183 ? -10.870 -3.345 4.787 1.00 94.75 183 PRO A CA 1
ATOM 1493 C C . PRO A 1 183 ? -11.201 -2.232 5.783 1.00 94.75 183 PRO A C 1
ATOM 1495 O O . PRO A 1 183 ? -11.186 -1.050 5.439 1.00 94.75 183 PRO A O 1
ATOM 1498 N N . LEU A 1 184 ? -11.484 -2.614 7.031 1.00 95.12 184 LEU A N 1
ATOM 1499 C CA . LEU A 1 184 ? -11.699 -1.667 8.123 1.00 95.12 184 LEU A CA 1
ATOM 1500 C C . LEU A 1 184 ? -10.366 -1.355 8.789 1.00 95.12 184 LEU A C 1
ATOM 1502 O O 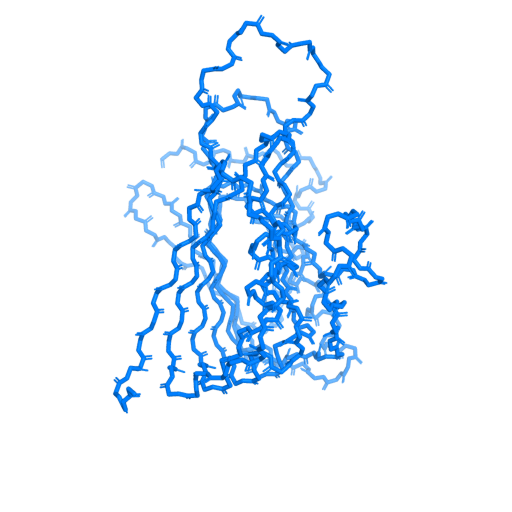. LEU A 1 184 ? -9.873 -2.111 9.622 1.00 95.12 184 LEU A O 1
ATOM 1506 N N . LEU A 1 185 ? -9.796 -0.220 8.408 1.00 96.88 185 LEU A N 1
ATOM 1507 C CA . LEU A 1 185 ? -8.545 0.267 8.962 1.00 96.88 185 LEU A CA 1
ATOM 1508 C C . LEU A 1 185 ? -8.697 0.637 10.446 1.00 96.88 185 LEU A C 1
ATOM 1510 O O . LEU A 1 185 ? -9.624 1.343 10.850 1.00 96.88 185 LEU A O 1
ATOM 1514 N N . ASP A 1 186 ? -7.729 0.197 11.241 1.00 97.31 186 ASP A N 1
ATOM 1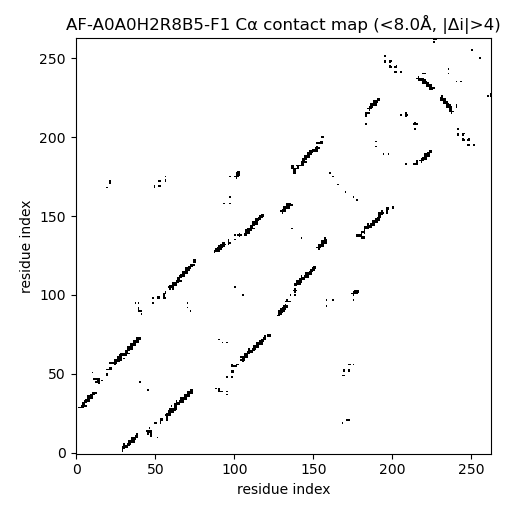515 C CA . ASP A 1 186 ? -7.479 0.625 12.615 1.00 97.31 186 ASP A CA 1
ATOM 1516 C C . ASP A 1 186 ? -6.599 1.876 12.649 1.00 97.31 186 ASP A C 1
ATOM 1518 O O . ASP A 1 186 ? -6.768 2.735 13.514 1.00 97.31 186 ASP A O 1
ATOM 1522 N N . SER A 1 187 ? -5.649 2.005 11.716 1.00 97.56 187 SER A N 1
ATOM 1523 C CA . SER A 1 187 ? -4.775 3.176 11.684 1.00 97.56 187 SER A CA 1
ATOM 1524 C C . SER A 1 187 ? -4.156 3.480 10.327 1.00 97.56 187 SER A C 1
ATOM 1526 O O . SER A 1 187 ? -3.800 2.569 9.577 1.00 97.56 187 SER A O 1
ATOM 1528 N N . VAL A 1 188 ? -3.912 4.765 10.080 1.00 97.38 188 VAL A N 1
ATOM 1529 C CA . VAL A 1 188 ? -3.088 5.260 8.972 1.00 97.38 188 VAL A CA 1
ATOM 1530 C C . VAL A 1 188 ? -1.980 6.140 9.540 1.00 97.38 188 VAL A C 1
ATOM 1532 O O . VAL A 1 188 ? -2.256 7.053 10.314 1.00 97.38 188 VAL A O 1
ATOM 1535 N N . THR A 1 189 ? -0.738 5.883 9.144 1.00 96.50 189 THR A N 1
ATOM 1536 C CA . THR A 1 189 ? 0.428 6.707 9.474 1.00 96.50 189 THR A CA 1
ATOM 1537 C C . THR A 1 189 ? 0.921 7.413 8.219 1.00 96.50 189 THR A C 1
ATOM 1539 O O . THR A 1 189 ? 1.199 6.753 7.220 1.00 96.50 189 THR A O 1
ATOM 1542 N N . LEU A 1 190 ? 1.057 8.736 8.280 1.00 94.62 190 LEU A N 1
ATOM 1543 C CA . LEU A 1 190 ? 1.610 9.566 7.212 1.00 94.62 190 LEU A CA 1
ATOM 1544 C C . LEU A 1 190 ? 2.983 10.099 7.614 1.00 94.62 190 LEU A C 1
ATOM 1546 O O . LEU A 1 190 ? 3.081 10.911 8.528 1.00 94.62 190 LEU A O 1
ATOM 1550 N N . ASP A 1 191 ? 4.017 9.683 6.900 1.00 91.81 191 ASP A N 1
ATOM 1551 C CA . ASP A 1 191 ? 5.393 10.181 6.983 1.00 91.81 191 ASP A CA 1
ATOM 1552 C C . ASP A 1 191 ? 5.783 10.727 5.598 1.00 91.81 191 ASP A C 1
ATOM 1554 O O . ASP A 1 191 ? 6.592 10.166 4.858 1.00 91.81 191 ASP A O 1
ATOM 1558 N N . LEU A 1 192 ? 5.062 11.774 5.194 1.00 86.94 192 LEU A N 1
ATOM 1559 C CA . LEU A 1 192 ? 5.123 12.390 3.871 1.00 86.94 192 LEU A CA 1
ATOM 1560 C C . LEU A 1 192 ? 5.559 13.846 4.003 1.00 86.94 192 LEU A C 1
ATOM 1562 O O . LEU A 1 192 ? 5.246 14.504 4.994 1.00 86.94 192 LEU A O 1
ATOM 1566 N N . ARG A 1 193 ? 6.210 14.381 2.967 1.00 83.25 193 ARG A N 1
ATOM 1567 C CA . ARG A 1 193 ? 6.536 15.815 2.911 1.00 83.25 193 ARG A CA 1
ATOM 1568 C C . ARG A 1 193 ? 5.290 16.688 2.728 1.00 83.25 193 ARG A C 1
ATOM 1570 O O . ARG A 1 193 ? 5.202 17.756 3.321 1.00 83.25 193 ARG A O 1
ATOM 1577 N N . ILE A 1 194 ? 4.340 16.240 1.905 1.00 83.62 194 ILE A N 1
ATOM 1578 C CA . ILE A 1 194 ? 3.087 16.949 1.611 1.00 83.62 194 ILE A CA 1
ATOM 1579 C C . ILE A 1 194 ? 1.923 16.001 1.891 1.00 83.62 194 ILE A C 1
ATOM 1581 O O . ILE A 1 194 ? 1.895 14.880 1.387 1.00 83.62 194 ILE A O 1
ATOM 1585 N N . TYR A 1 195 ? 0.948 16.456 2.681 1.00 86.94 195 TYR A N 1
ATOM 1586 C CA . TYR A 1 195 ? -0.149 15.606 3.153 1.00 86.94 195 TYR A CA 1
ATOM 1587 C C . TYR A 1 195 ? -1.474 15.803 2.404 1.00 86.94 195 TYR A C 1
ATOM 1589 O O . TYR A 1 195 ? -2.393 15.031 2.646 1.00 86.94 195 TYR A O 1
ATOM 1597 N N . CYS A 1 196 ? -1.617 16.807 1.527 1.00 87.44 196 CYS A N 1
ATOM 1598 C CA . CYS A 1 196 ? -2.917 17.182 0.944 1.00 87.44 196 CYS A CA 1
ATOM 1599 C C . CYS A 1 196 ? -3.617 16.022 0.219 1.00 87.44 196 CYS A C 1
ATOM 1601 O O . CYS A 1 196 ? -4.766 15.711 0.531 1.00 87.44 196 CYS A O 1
ATOM 1603 N N . ALA A 1 197 ? -2.916 15.340 -0.687 1.00 88.06 197 ALA A N 1
ATOM 1604 C CA . ALA A 1 197 ? -3.454 14.183 -1.398 1.00 88.06 197 ALA A CA 1
ATOM 1605 C C . ALA A 1 197 ? -3.803 13.024 -0.448 1.00 88.06 197 ALA A C 1
ATOM 1607 O O . ALA A 1 197 ? -4.897 12.467 -0.521 1.00 88.06 197 ALA A O 1
ATOM 1608 N N . ALA A 1 198 ? -2.929 12.721 0.518 1.00 91.50 198 ALA A N 1
ATOM 1609 C CA . ALA A 1 198 ? -3.189 11.692 1.523 1.00 91.50 198 ALA A CA 1
ATOM 1610 C C . ALA A 1 198 ? -4.395 12.027 2.413 1.00 91.50 198 ALA A C 1
ATOM 1612 O O . ALA A 1 198 ? -5.206 11.153 2.704 1.00 91.50 198 ALA A O 1
ATOM 1613 N N . ALA A 1 199 ? -4.553 13.287 2.819 1.00 93.50 199 ALA A N 1
ATOM 1614 C CA . ALA A 1 199 ? -5.699 13.750 3.591 1.00 93.50 199 ALA A CA 1
ATOM 1615 C C . ALA A 1 199 ? -6.998 13.688 2.780 1.00 93.50 199 ALA A C 1
ATOM 1617 O O . ALA A 1 199 ? -8.034 13.318 3.330 1.00 93.50 199 ALA A O 1
ATOM 1618 N N . CYS A 1 200 ? -6.947 14.004 1.481 1.00 93.44 200 CYS A N 1
ATOM 1619 C CA . CYS A 1 200 ? -8.073 13.830 0.565 1.00 93.44 200 CYS A CA 1
ATOM 1620 C C . CYS A 1 200 ? -8.507 12.358 0.503 1.00 93.44 200 CYS A C 1
ATOM 1622 O O . CYS A 1 200 ? -9.663 12.044 0.793 1.00 93.44 200 CYS A O 1
ATOM 1624 N N . TRP A 1 201 ? -7.559 11.453 0.243 1.00 94.56 201 TRP A N 1
ATOM 1625 C CA . TRP A 1 201 ? -7.815 10.013 0.183 1.00 94.56 201 TRP A CA 1
ATOM 1626 C C . TRP A 1 201 ? -8.339 9.455 1.522 1.00 94.56 201 TRP A C 1
ATOM 1628 O O . TRP A 1 201 ? -9.351 8.754 1.542 1.00 94.56 201 TRP A O 1
ATOM 1638 N N . ILE A 1 202 ? -7.740 9.827 2.665 1.00 95.25 202 ILE A N 1
ATOM 1639 C CA . ILE A 1 202 ? -8.228 9.420 3.998 1.00 95.25 202 ILE A CA 1
ATOM 1640 C C . ILE A 1 202 ? -9.645 9.944 4.241 1.00 95.25 202 ILE A C 1
ATOM 1642 O O . ILE A 1 202 ? -10.493 9.198 4.729 1.00 95.25 202 ILE A O 1
ATOM 1646 N N . GLN A 1 203 ? -9.920 11.214 3.925 1.00 94.62 203 GLN A N 1
ATOM 1647 C CA . GLN A 1 203 ? -11.249 11.800 4.098 1.00 94.62 203 GLN A CA 1
ATOM 1648 C C . GLN A 1 203 ? -12.298 11.025 3.294 1.00 94.62 203 GLN A C 1
ATOM 1650 O O . GLN A 1 203 ? -13.377 10.736 3.818 1.00 94.62 203 GLN A O 1
ATOM 1655 N N . GLU A 1 204 ? -11.993 10.678 2.043 1.00 93.94 204 GLU A N 1
ATOM 1656 C CA . GLU A 1 204 ? -12.873 9.868 1.203 1.00 93.94 204 GLU A CA 1
ATOM 1657 C C . GLU A 1 204 ? -13.088 8.469 1.796 1.00 93.94 204 GLU A C 1
ATOM 1659 O O . GLU A 1 204 ? -14.236 8.048 1.971 1.00 93.94 204 GLU A O 1
ATOM 1664 N N . TYR A 1 205 ? -12.011 7.776 2.178 1.00 94.69 205 TYR A N 1
ATOM 1665 C CA . TYR A 1 205 ? -12.081 6.464 2.820 1.00 94.69 205 TYR A CA 1
ATOM 1666 C C . TYR A 1 205 ? -12.966 6.495 4.078 1.00 94.69 205 TYR A C 1
ATOM 1668 O O . TYR A 1 205 ? -13.881 5.681 4.224 1.00 94.69 205 TYR A O 1
ATOM 1676 N N . LEU A 1 206 ? -12.747 7.472 4.963 1.00 94.12 206 LEU A N 1
ATOM 1677 C CA . LEU A 1 206 ? -13.496 7.646 6.208 1.00 94.12 206 LEU A CA 1
ATOM 1678 C C . LEU A 1 206 ? -14.986 7.917 5.946 1.00 94.12 206 LEU A C 1
ATOM 1680 O O . LEU A 1 206 ? -15.846 7.304 6.586 1.00 94.12 206 LEU A O 1
ATOM 1684 N N . ARG A 1 207 ? -15.317 8.769 4.967 1.00 93.00 207 ARG A N 1
ATOM 1685 C CA . ARG A 1 207 ? -16.711 8.997 4.546 1.00 93.00 207 ARG A CA 1
ATOM 1686 C C . ARG A 1 207 ? -17.361 7.709 4.043 1.00 93.00 207 ARG A C 1
ATOM 1688 O O . ARG A 1 207 ? -18.427 7.340 4.528 1.00 93.00 207 ARG A O 1
ATOM 1695 N N . ARG A 1 208 ? -16.682 6.963 3.166 1.00 93.19 208 ARG A N 1
ATOM 1696 C CA . ARG A 1 208 ? -17.181 5.677 2.650 1.00 93.19 208 ARG A CA 1
ATOM 1697 C C . ARG A 1 208 ? -17.377 4.640 3.759 1.00 93.19 208 ARG A C 1
ATOM 1699 O O . ARG A 1 208 ? -18.365 3.907 3.738 1.00 93.19 208 ARG A O 1
ATOM 1706 N N . ALA A 1 209 ? -16.478 4.582 4.743 1.00 92.69 209 ALA A N 1
ATOM 1707 C CA . ALA A 1 209 ? -16.612 3.693 5.898 1.00 92.69 209 ALA A CA 1
ATOM 1708 C C . ALA A 1 209 ? -17.843 4.043 6.748 1.00 92.69 209 ALA A C 1
ATOM 1710 O O . ALA A 1 209 ? -18.574 3.148 7.186 1.00 92.69 209 ALA A O 1
ATOM 1711 N N . ARG A 1 210 ? -18.117 5.342 6.929 1.00 90.38 210 ARG A N 1
ATOM 1712 C CA . ARG A 1 210 ? -19.319 5.838 7.607 1.00 90.38 210 ARG A CA 1
ATOM 1713 C C . ARG A 1 210 ? -20.595 5.481 6.846 1.00 90.38 210 ARG A C 1
ATOM 1715 O O . ARG A 1 210 ? -21.524 4.955 7.459 1.00 90.38 210 ARG A O 1
ATOM 1722 N N . ASP A 1 211 ? -20.622 5.691 5.534 1.00 92.00 211 ASP A N 1
ATOM 1723 C CA . ASP A 1 211 ? -21.781 5.379 4.684 1.00 92.00 211 ASP A CA 1
ATOM 1724 C C . ASP A 1 211 ? -22.115 3.881 4.699 1.00 92.00 211 ASP A C 1
ATOM 1726 O O . ASP A 1 211 ? -23.283 3.487 4.712 1.00 92.00 211 ASP A O 1
ATOM 1730 N N . ARG A 1 212 ? -21.088 3.029 4.798 1.00 91.00 212 ARG A N 1
ATOM 1731 C CA . ARG A 1 212 ? -21.224 1.571 4.943 1.00 91.00 212 ARG A CA 1
ATOM 1732 C C . ARG A 1 212 ? -21.620 1.116 6.351 1.00 91.00 212 ARG A C 1
ATOM 1734 O O . ARG A 1 212 ? -21.803 -0.078 6.560 1.00 91.00 212 ARG A O 1
ATOM 1741 N N . ARG A 1 213 ? -21.777 2.038 7.311 1.00 88.06 213 ARG A N 1
ATOM 1742 C CA . ARG A 1 213 ? -22.000 1.760 8.746 1.00 88.06 213 ARG A CA 1
ATOM 1743 C C . ARG A 1 213 ? -20.894 0.914 9.387 1.00 88.06 213 ARG A C 1
ATOM 1745 O O . ARG A 1 213 ? -21.108 0.317 10.438 1.00 88.06 213 ARG A O 1
ATOM 1752 N N . SER A 1 214 ? -19.711 0.919 8.785 1.00 86.50 214 SER A N 1
ATOM 1753 C CA . SER A 1 214 ? -18.528 0.196 9.255 1.00 86.50 214 SER A CA 1
ATOM 1754 C C . SER A 1 214 ? -17.500 1.152 9.859 1.00 86.50 214 SER A C 1
ATOM 1756 O O . SER A 1 214 ? -16.295 0.931 9.777 1.00 86.50 214 SER A O 1
ATOM 1758 N N . TRP A 1 215 ? -17.974 2.259 10.430 1.00 84.81 215 TRP A N 1
ATOM 1759 C CA . TRP A 1 215 ? -17.121 3.263 11.044 1.00 84.81 215 TRP A CA 1
ATOM 1760 C C . TRP A 1 215 ? -16.396 2.693 12.263 1.00 84.81 215 TRP A C 1
ATOM 1762 O O . TRP A 1 215 ? -17.028 2.270 13.234 1.00 84.81 215 TRP A O 1
ATOM 1772 N N . ASN A 1 216 ? -15.068 2.740 12.235 1.00 85.06 216 ASN A N 1
ATOM 1773 C CA . ASN A 1 216 ? -14.241 2.385 13.375 1.00 85.06 216 ASN A CA 1
ATOM 1774 C C . ASN A 1 216 ? -13.982 3.639 14.221 1.00 85.06 216 ASN A C 1
ATOM 1776 O O . ASN A 1 216 ? -13.117 4.450 13.896 1.00 85.06 216 ASN A O 1
ATOM 1780 N N . SER A 1 217 ? -14.703 3.802 15.335 1.00 85.94 217 SER A N 1
ATOM 1781 C CA . SER A 1 217 ? -14.482 4.930 16.257 1.00 85.94 217 SER A CA 1
ATOM 1782 C C . SER A 1 217 ? -13.081 4.944 16.874 1.00 85.94 217 SER A C 1
ATOM 1784 O O . SER A 1 217 ? -12.642 5.977 17.374 1.00 85.94 217 SER A O 1
ATOM 1786 N N . SER A 1 218 ? -12.390 3.803 16.846 1.00 91.44 218 SER A N 1
ATOM 1787 C CA . SER A 1 218 ? -11.017 3.646 17.319 1.00 91.44 218 SER A CA 1
ATOM 1788 C C . SER A 1 218 ? -9.973 3.884 16.225 1.00 91.44 218 SER A C 1
ATOM 1790 O O . SER A 1 218 ? -8.784 3.759 16.514 1.00 91.44 218 SER A O 1
ATOM 1792 N N . PHE A 1 219 ? -10.390 4.264 15.008 1.00 96.19 219 PHE A N 1
ATOM 1793 C CA . PHE A 1 219 ? -9.480 4.636 13.929 1.00 96.19 219 PHE A CA 1
ATOM 1794 C C . PHE A 1 219 ? -8.493 5.709 14.395 1.00 96.19 219 PHE A C 1
ATOM 1796 O O . PHE A 1 219 ? -8.888 6.718 14.988 1.00 96.19 219 PHE A O 1
ATOM 1803 N N . LYS A 1 220 ? -7.210 5.510 14.100 1.00 97.56 220 LYS A N 1
ATOM 1804 C CA . LYS A 1 220 ? -6.132 6.420 14.483 1.00 97.56 220 LYS A CA 1
ATOM 1805 C C . LYS A 1 220 ? -5.372 6.920 13.259 1.00 97.56 220 LYS A C 1
ATOM 1807 O O . LYS A 1 220 ? -4.725 6.144 12.563 1.00 97.56 220 LYS A O 1
ATOM 1812 N N . LEU A 1 221 ? -5.383 8.229 13.047 1.0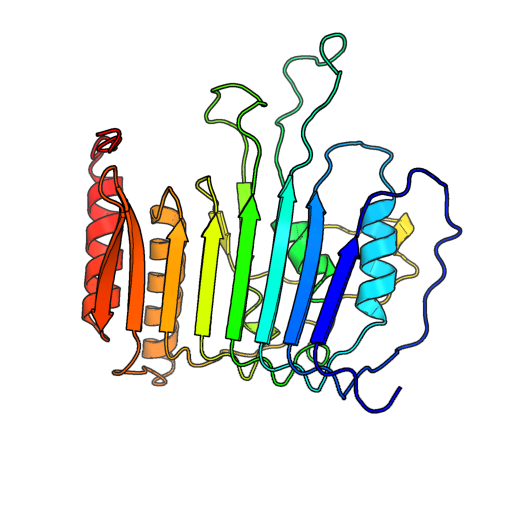0 96.94 221 LEU A N 1
ATOM 1813 C CA . LEU A 1 221 ? -4.504 8.901 12.097 1.00 96.94 221 LEU A CA 1
ATOM 1814 C C . LEU A 1 221 ? -3.255 9.402 12.825 1.00 96.94 221 LEU A C 1
ATOM 1816 O O . LEU A 1 221 ? -3.363 10.171 13.778 1.00 96.94 221 LEU A O 1
ATOM 1820 N N . ILE A 1 222 ? -2.082 8.970 12.377 1.00 96.38 222 ILE A N 1
ATOM 1821 C CA . ILE A 1 222 ? -0.777 9.369 12.907 1.00 96.38 222 ILE A CA 1
ATOM 1822 C C . ILE A 1 222 ? -0.062 10.184 11.834 1.00 96.38 222 ILE A C 1
ATOM 1824 O O . ILE A 1 222 ? 0.036 9.752 10.690 1.00 96.38 222 ILE A O 1
ATOM 1828 N N . ILE A 1 223 ? 0.448 11.354 12.198 1.00 94.06 223 ILE A N 1
ATOM 1829 C CA . ILE A 1 223 ? 1.188 12.244 11.304 1.00 94.06 223 ILE A CA 1
ATOM 1830 C C . ILE A 1 223 ? 2.613 12.349 11.836 1.00 94.06 223 ILE A C 1
ATOM 1832 O O . ILE A 1 223 ? 2.832 12.965 12.878 1.00 94.06 223 ILE A O 1
ATOM 1836 N N . GLY A 1 224 ? 3.568 11.748 11.135 1.00 87.44 224 GLY A N 1
ATOM 1837 C CA . GLY A 1 224 ? 4.990 11.947 11.372 1.00 87.44 224 GLY A CA 1
ATOM 1838 C C . GLY A 1 224 ? 5.438 13.227 10.683 1.00 87.44 224 GLY A C 1
ATOM 1839 O O . GLY A 1 224 ? 5.367 13.324 9.460 1.00 87.44 224 GLY A O 1
ATOM 1840 N N . ARG A 1 225 ? 5.866 14.225 11.459 1.00 72.19 225 ARG A N 1
ATOM 1841 C CA . ARG A 1 225 ? 6.471 15.460 10.951 1.00 72.19 225 ARG A CA 1
ATOM 1842 C C . ARG A 1 225 ? 7.950 15.451 11.273 1.00 72.19 225 ARG A C 1
ATOM 1844 O O . ARG A 1 225 ? 8.316 15.360 12.440 1.00 72.19 225 ARG A O 1
ATOM 1851 N N . LYS A 1 226 ? 8.802 15.598 10.268 1.00 66.88 226 LYS A N 1
ATOM 1852 C CA . LYS A 1 226 ? 10.229 15.822 10.494 1.00 66.88 226 LYS A CA 1
ATOM 1853 C C . LYS A 1 226 ? 10.471 17.323 10.669 1.00 66.88 226 LYS A C 1
ATOM 1855 O O . LYS A 1 226 ? 10.118 18.088 9.782 1.00 66.88 226 LYS A O 1
ATOM 1860 N N . ASN A 1 227 ? 11.041 17.733 11.797 1.00 62.53 227 ASN A N 1
ATOM 1861 C CA . ASN A 1 227 ? 11.531 19.093 12.029 1.00 62.53 227 ASN A CA 1
ATOM 1862 C C . ASN A 1 227 ? 13.027 19.068 12.388 1.00 62.53 227 ASN A C 1
ATOM 1864 O O . ASN A 1 227 ? 13.619 17.999 12.563 1.00 62.53 227 ASN A O 1
ATOM 1868 N N . SER A 1 228 ? 13.642 20.245 12.505 1.00 57.97 228 SER A N 1
ATOM 1869 C CA . SER A 1 228 ? 15.053 20.418 12.882 1.00 57.97 228 SER A CA 1
ATOM 1870 C C . SER A 1 228 ? 15.435 19.778 14.229 1.00 57.97 228 SER A C 1
ATOM 1872 O O . SER A 1 228 ? 16.607 19.480 14.455 1.00 57.97 228 SER A O 1
ATOM 1874 N N . MET A 1 229 ? 14.463 19.490 15.104 1.00 58.69 229 MET A N 1
ATOM 1875 C CA . MET A 1 229 ? 14.671 18.876 16.424 1.00 58.69 229 MET A CA 1
ATOM 1876 C C . MET A 1 229 ? 14.321 17.378 16.500 1.00 58.69 229 MET A C 1
ATOM 1878 O O . MET A 1 229 ? 14.501 16.769 17.556 1.00 58.69 229 MET A O 1
ATOM 1882 N N . GLY A 1 230 ? 13.839 16.760 15.416 1.00 65.56 230 GLY A N 1
ATOM 1883 C CA . GLY A 1 230 ? 13.472 15.342 15.375 1.00 65.56 230 GLY A CA 1
ATOM 1884 C C . GLY A 1 230 ? 12.146 15.063 14.666 1.00 65.56 230 GLY A C 1
ATOM 1885 O O . GLY A 1 230 ? 11.727 15.795 13.775 1.00 65.56 230 GLY A O 1
ATOM 1886 N N . ILE A 1 231 ? 11.494 13.955 15.030 1.00 66.50 231 ILE A N 1
ATOM 1887 C CA . ILE A 1 231 ? 10.170 13.596 14.506 1.00 66.50 231 ILE A CA 1
ATOM 1888 C C . ILE A 1 231 ? 9.115 14.019 15.532 1.00 66.50 231 ILE A C 1
ATOM 1890 O O . ILE A 1 231 ? 9.053 13.463 16.627 1.00 66.50 231 ILE A O 1
ATOM 1894 N N . LEU A 1 232 ? 8.293 15.009 15.186 1.00 73.75 232 LEU A N 1
ATOM 1895 C CA . LEU A 1 232 ? 7.092 15.362 15.932 1.00 73.75 232 LEU A CA 1
ATOM 1896 C C . LEU A 1 232 ? 5.928 14.507 15.422 1.00 73.75 232 LEU A C 1
ATOM 1898 O O . LEU A 1 232 ? 5.506 14.641 14.274 1.00 73.75 232 LEU A O 1
ATOM 1902 N N . GLU A 1 233 ? 5.386 13.650 16.282 1.00 82.38 233 GLU A N 1
ATOM 1903 C CA . GLU A 1 233 ? 4.220 12.831 15.952 1.00 82.38 233 GLU A CA 1
ATOM 1904 C C . GLU A 1 233 ? 2.926 13.486 16.450 1.00 82.38 233 GLU A C 1
ATOM 1906 O O . GLU A 1 233 ? 2.728 13.699 17.648 1.00 82.38 233 GLU A O 1
ATOM 1911 N N . GLY A 1 234 ? 2.020 13.795 15.522 1.00 88.88 234 GLY A N 1
ATOM 1912 C CA . GLY A 1 234 ? 0.629 14.136 15.819 1.00 88.88 234 GLY A CA 1
ATOM 1913 C C . GLY A 1 234 ? -0.260 12.896 15.739 1.00 88.88 234 GLY A C 1
ATOM 1914 O O . GLY A 1 234 ? -0.042 12.031 14.895 1.00 88.88 234 GLY A O 1
ATOM 1915 N N . SER A 1 235 ? -1.286 12.799 16.588 1.00 94.25 235 SER A N 1
ATOM 1916 C CA . SER A 1 235 ? -2.249 11.692 16.552 1.00 94.25 235 SER A CA 1
ATOM 1917 C C . SER A 1 235 ? -3.682 12.195 16.689 1.00 94.25 235 SER A C 1
ATOM 1919 O O . SER A 1 235 ? -4.007 12.910 17.636 1.00 94.25 235 SER A O 1
ATOM 1921 N N . TYR A 1 236 ? -4.560 11.726 15.806 1.00 95.56 236 TYR A N 1
ATOM 1922 C CA . TYR A 1 236 ? -5.975 12.081 15.744 1.00 95.56 236 TYR A CA 1
ATOM 1923 C C . TYR A 1 236 ? -6.824 10.806 15.780 1.00 95.56 236 TYR A C 1
ATOM 1925 O O . TYR A 1 236 ? -6.554 9.858 15.048 1.00 95.56 236 TYR A O 1
ATOM 1933 N N . LEU A 1 237 ? -7.827 10.759 16.659 1.00 95.56 237 LEU A N 1
ATOM 1934 C CA . LEU A 1 237 ? -8.670 9.578 16.881 1.00 95.56 237 LEU A CA 1
ATOM 1935 C C . LEU A 1 237 ? -10.093 9.806 16.365 1.00 95.56 237 LEU A C 1
ATOM 1937 O O . LEU A 1 237 ? -10.690 10.846 16.655 1.00 95.56 237 LEU A O 1
ATOM 1941 N N . GLY A 1 238 ? -10.637 8.814 15.660 1.00 91.31 238 GLY A N 1
ATOM 1942 C CA . GLY A 1 238 ? -12.009 8.794 15.162 1.00 91.31 238 GLY A CA 1
ATOM 1943 C C . GLY A 1 238 ? -12.347 10.047 14.353 1.00 91.31 238 GLY A C 1
ATOM 1944 O O . GLY A 1 238 ? -11.650 10.392 13.403 1.00 91.31 238 GLY A O 1
ATOM 1945 N N . GLU A 1 239 ? -13.401 10.757 14.760 1.00 92.56 239 GLU A N 1
ATOM 1946 C CA . GLU A 1 239 ? -13.885 11.975 14.086 1.00 92.56 239 GLU A CA 1
ATOM 1947 C C . GLU A 1 239 ? -12.821 13.081 14.006 1.00 92.56 239 GLU A C 1
ATOM 1949 O O . GLU A 1 239 ? -12.760 13.800 13.012 1.00 92.56 239 GLU A O 1
ATOM 1954 N N . LYS A 1 240 ? -11.896 13.158 14.974 1.00 94.94 240 LYS A N 1
ATOM 1955 C CA . LYS A 1 240 ? -10.805 14.147 14.931 1.00 94.94 240 LYS A CA 1
ATOM 1956 C C . LYS A 1 240 ? -9.876 13.948 13.735 1.00 94.94 240 LYS A C 1
ATOM 1958 O O . LYS A 1 240 ? -9.248 14.902 13.288 1.00 94.94 240 LYS A O 1
ATOM 1963 N N . ALA A 1 241 ? -9.751 12.719 13.226 1.00 95.00 241 ALA A N 1
ATOM 1964 C CA . ALA A 1 241 ? -8.983 12.465 12.011 1.00 95.00 241 ALA A CA 1
ATOM 1965 C C . ALA A 1 241 ? -9.683 13.060 10.780 1.00 95.00 241 AL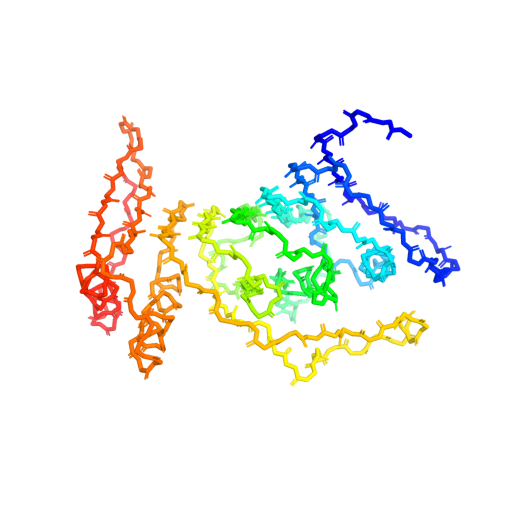A A C 1
ATOM 1967 O O . ALA A 1 241 ? -9.024 13.623 9.907 1.00 95.00 241 ALA A O 1
ATOM 1968 N N . LEU A 1 242 ? -11.017 12.981 10.730 1.00 93.19 242 LEU A N 1
ATOM 1969 C CA . LEU A 1 242 ? -11.823 13.557 9.656 1.00 93.19 242 LEU A CA 1
ATOM 1970 C C . LEU A 1 242 ? -11.833 15.092 9.712 1.00 93.19 242 LEU A C 1
ATOM 1972 O O . LEU A 1 242 ? -11.715 15.741 8.669 1.00 93.19 242 LEU A O 1
ATOM 1976 N N . GLU A 1 243 ? -11.934 15.663 10.914 1.00 94.81 243 GLU A N 1
ATOM 1977 C CA . GLU A 1 243 ? -11.778 17.103 11.164 1.00 94.81 243 GLU A CA 1
ATOM 1978 C C . GLU A 1 243 ? -10.413 17.580 10.668 1.00 94.81 243 GLU A C 1
ATOM 1980 O O . GLU A 1 243 ? -10.350 18.469 9.824 1.00 94.81 243 GLU A O 1
ATOM 1985 N N . TRP A 1 244 ? -9.332 16.903 11.072 1.00 95.25 244 TRP A N 1
ATOM 1986 C CA . TRP A 1 244 ? -7.981 17.238 10.624 1.00 95.25 244 TRP A CA 1
ATOM 1987 C C . TRP A 1 244 ? -7.838 17.223 9.097 1.00 95.25 244 TRP A C 1
ATOM 1989 O O . TRP A 1 244 ? -7.277 18.158 8.525 1.00 95.25 244 TRP A O 1
ATOM 1999 N N . CYS A 1 245 ? -8.376 16.197 8.425 1.00 94.94 245 CYS A N 1
ATOM 2000 C CA . CYS A 1 245 ? -8.340 16.140 6.962 1.00 94.94 245 CYS A CA 1
ATOM 2001 C C . CYS A 1 245 ? -9.111 17.315 6.342 1.00 94.94 245 CYS A C 1
ATOM 2003 O O . CYS A 1 245 ? -8.653 17.917 5.376 1.00 94.94 245 CYS A O 1
ATOM 2005 N N . SER A 1 246 ? -10.273 17.660 6.900 1.00 94.69 246 SER A N 1
ATOM 2006 C CA . SER A 1 246 ? -11.115 18.755 6.404 1.00 94.69 246 SER A CA 1
ATOM 2007 C C . SER A 1 246 ? -10.444 20.116 6.582 1.00 94.69 246 SER A C 1
ATOM 2009 O O . SER A 1 246 ? -10.409 20.906 5.641 1.00 94.69 246 SER A O 1
ATOM 2011 N N . ASP A 1 247 ? -9.856 20.359 7.753 1.00 94.06 247 ASP A N 1
ATOM 2012 C CA . ASP A 1 247 ? -9.136 21.590 8.068 1.00 94.06 247 ASP A CA 1
ATOM 2013 C C . ASP A 1 247 ? -7.925 21.779 7.153 1.00 94.06 247 ASP A C 1
ATOM 2015 O O . ASP A 1 247 ? -7.704 22.877 6.641 1.00 94.06 247 ASP A O 1
ATOM 2019 N N . LEU A 1 248 ? -7.155 20.711 6.907 1.00 91.31 248 LEU A N 1
ATOM 2020 C CA . LEU A 1 248 ? -6.012 20.762 5.998 1.00 91.31 248 LEU A CA 1
ATOM 2021 C C . LEU A 1 248 ? -6.445 21.105 4.564 1.00 91.31 248 LEU A C 1
ATOM 2023 O O . LEU A 1 248 ? -5.845 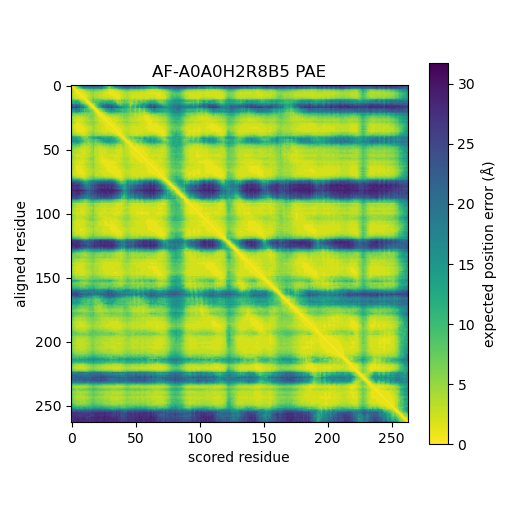21.969 3.928 1.00 91.31 248 LEU A O 1
ATOM 2027 N N . LEU A 1 249 ? -7.500 20.458 4.061 1.00 91.56 249 LEU A N 1
ATOM 2028 C CA . LEU A 1 249 ? -7.991 20.679 2.697 1.00 91.56 249 LEU A CA 1
ATOM 2029 C C . LEU A 1 249 ? -8.613 22.070 2.512 1.00 91.56 249 LEU A C 1
ATOM 2031 O O . LEU A 1 249 ? -8.487 22.649 1.436 1.00 91.56 249 LEU A O 1
ATOM 2035 N N . ASN A 1 250 ? -9.265 22.621 3.538 1.00 90.75 250 ASN A N 1
ATOM 2036 C CA . ASN A 1 250 ? -9.808 23.981 3.487 1.00 90.75 250 ASN A CA 1
ATOM 2037 C C . ASN A 1 250 ? -8.687 25.025 3.427 1.00 90.75 250 ASN A C 1
ATOM 2039 O O . ASN A 1 250 ? -8.723 25.898 2.566 1.00 90.75 250 ASN A O 1
ATOM 2043 N N . LYS A 1 251 ? -7.637 24.869 4.246 1.00 87.88 251 LYS A N 1
ATOM 2044 C CA . LYS A 1 251 ? -6.445 25.734 4.181 1.00 87.88 251 LYS A CA 1
ATOM 2045 C C . LYS A 1 251 ? -5.808 25.747 2.790 1.00 87.88 251 LYS A C 1
ATOM 2047 O O . LYS A 1 251 ? -5.358 26.794 2.339 1.00 87.88 251 LYS A O 1
ATOM 2052 N N . TYR A 1 252 ? -5.806 24.602 2.106 1.00 79.12 252 TYR A N 1
ATOM 2053 C CA . TYR A 1 252 ? -5.280 24.492 0.746 1.00 79.12 252 TYR A CA 1
ATOM 2054 C C . TYR A 1 252 ? -6.153 25.217 -0.294 1.00 79.12 252 TYR A C 1
ATOM 2056 O O . TYR A 1 252 ? -5.634 25.839 -1.215 1.00 79.12 252 TYR A O 1
ATOM 2064 N N . LYS A 1 253 ? -7.485 25.175 -0.145 1.00 79.25 253 LYS A N 1
ATOM 2065 C CA . LYS A 1 253 ? -8.425 25.858 -1.055 1.00 79.25 253 LYS A CA 1
ATOM 2066 C C . LYS A 1 253 ? -8.399 27.377 -0.924 1.00 79.25 253 LYS A C 1
ATOM 2068 O O . LYS A 1 253 ? -8.588 28.062 -1.924 1.00 79.25 253 LYS A O 1
ATOM 2073 N N . ASP A 1 254 ? -8.141 27.886 0.276 1.00 76.62 254 ASP A N 1
ATOM 2074 C CA . ASP A 1 254 ? -8.127 29.324 0.560 1.00 76.62 254 ASP A CA 1
ATOM 2075 C C . ASP A 1 254 ? -6.817 30.017 0.128 1.00 76.62 254 ASP A C 1
ATOM 2077 O O . ASP A 1 254 ? -6.580 31.172 0.476 1.00 76.62 254 ASP A O 1
ATOM 2081 N N . GLY A 1 255 ? -5.962 29.332 -0.643 1.00 59.59 255 GLY A N 1
ATOM 2082 C CA . GLY A 1 255 ? -4.694 29.881 -1.124 1.00 59.59 255 GLY A CA 1
ATOM 2083 C C . GLY A 1 255 ? -3.657 30.051 -0.017 1.00 59.59 255 GLY A C 1
ATOM 2084 O O . GLY A 1 255 ? -2.785 30.907 -0.137 1.00 59.59 255 GLY A O 1
ATOM 2085 N N . GLY A 1 256 ? -3.759 29.268 1.065 1.00 51.69 256 GLY A N 1
ATOM 2086 C CA . GLY A 1 256 ? -2.734 29.241 2.098 1.00 51.69 256 GLY A CA 1
ATOM 2087 C C . GLY A 1 256 ? -1.388 28.905 1.465 1.00 51.69 256 GLY A C 1
ATOM 2088 O O . GLY A 1 256 ? -1.212 27.802 0.946 1.00 51.69 256 GLY A O 1
ATOM 2089 N N . GLU A 1 257 ? -0.466 29.871 1.485 1.00 47.75 257 GLU A N 1
ATOM 2090 C CA . GLU A 1 257 ? 0.933 29.638 1.147 1.00 47.75 257 GLU A CA 1
ATOM 2091 C C . GLU A 1 257 ? 1.421 28.430 1.948 1.00 47.75 257 GLU A C 1
ATOM 2093 O O . GLU A 1 257 ? 1.051 28.247 3.115 1.00 47.75 257 GLU A O 1
ATOM 2098 N N . TYR A 1 258 ? 2.227 27.580 1.306 1.00 54.44 258 TYR A N 1
ATOM 2099 C CA . TYR A 1 258 ? 3.020 26.612 2.041 1.00 54.44 258 TYR A CA 1
ATOM 2100 C C . TYR A 1 258 ? 3.731 27.408 3.136 1.00 54.44 258 TYR A C 1
ATOM 2102 O O . TYR A 1 258 ? 4.551 28.273 2.833 1.00 54.44 258 TYR A O 1
ATOM 2110 N N . GLU A 1 259 ? 3.450 27.126 4.407 1.00 43.84 259 GLU A N 1
ATOM 2111 C CA . GLU A 1 259 ? 4.526 27.263 5.373 1.00 43.84 259 GLU A CA 1
ATOM 2112 C C . GLU A 1 259 ? 5.543 26.225 4.893 1.00 43.84 259 GLU A C 1
ATOM 2114 O O . GLU A 1 259 ? 5.422 25.023 5.136 1.00 43.84 259 GLU A O 1
ATOM 2119 N N . ASP A 1 260 ? 6.452 26.675 4.029 1.00 41.62 260 ASP A N 1
ATOM 2120 C CA . ASP A 1 260 ? 7.654 25.959 3.667 1.00 41.62 260 ASP A CA 1
ATOM 2121 C C . ASP A 1 260 ? 8.410 25.891 4.991 1.00 41.62 260 ASP A C 1
ATOM 2123 O O .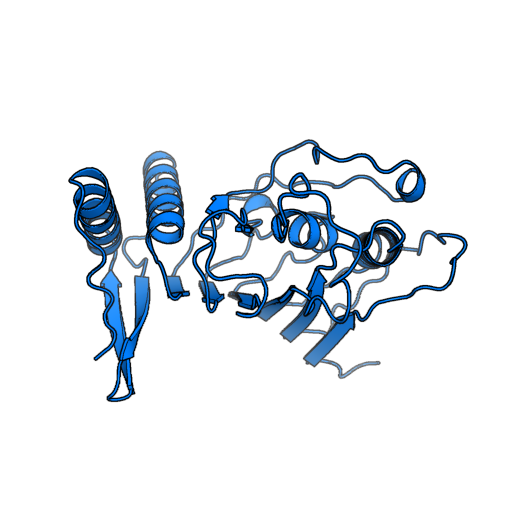 ASP A 1 260 ? 9.126 26.812 5.376 1.00 41.62 260 ASP A O 1
ATOM 2127 N N . PHE A 1 261 ? 8.111 24.861 5.784 1.00 47.00 261 PHE A N 1
ATOM 2128 C CA . PHE A 1 261 ? 8.661 24.673 7.122 1.00 47.00 261 PHE A CA 1
ATOM 2129 C C . PHE A 1 261 ? 10.104 24.174 7.006 1.00 47.00 261 PHE A C 1
ATOM 2131 O O . PHE A 1 261 ? 10.457 23.098 7.490 1.00 47.00 261 PHE A O 1
ATOM 2138 N N . ASN A 1 262 ? 10.925 24.946 6.303 1.00 35.47 262 ASN A N 1
ATOM 2139 C CA . ASN A 1 262 ? 12.363 24.929 6.431 1.00 35.47 262 ASN A CA 1
ATOM 2140 C C . ASN A 1 262 ? 12.719 25.875 7.580 1.00 35.47 262 ASN A C 1
ATOM 2142 O O . ASN A 1 262 ? 13.056 27.027 7.339 1.00 35.47 262 ASN A O 1
ATOM 2146 N N . ASP A 1 263 ? 12.627 25.360 8.807 1.00 38.00 263 ASP A N 1
ATOM 2147 C CA . ASP A 1 263 ? 13.399 25.841 9.960 1.00 38.00 263 ASP A CA 1
ATOM 2148 C C . ASP A 1 263 ? 13.997 24.646 10.726 1.00 38.00 263 ASP A C 1
ATOM 2150 O O . ASP A 1 263 ? 13.249 23.813 11.304 1.00 38.00 263 ASP A O 1
#

pLDDT: mean 81.94, std 16.38, range [35.47, 98.69]

Solvent-accessible surface area (backbone atoms only — not comparable to full-atom values): 14681 Å² total; per-residue (Å²): 135,95,77,52,40,67,46,77,49,77,53,76,84,46,90,68,90,64,84,84,67,73,58,71,79,44,77,45,56,66,26,32,35,39,35,41,36,42,61,52,75,85,61,90,82,56,51,38,66,54,52,47,31,30,51,31,66,14,50,28,30,54,38,20,32,38,41,35,41,36,42,32,44,58,77,83,77,87,73,91,85,77,75,68,101,75,72,82,67,56,49,61,49,32,58,55,44,52,30,60,66,20,45,37,67,29,35,46,44,22,30,33,43,34,44,36,41,43,63,71,80,83,79,55,98,61,95,71,56,51,37,37,37,46,51,63,47,30,36,24,57,46,27,27,34,40,35,42,36,29,74,51,63,47,45,52,44,67,71,70,83,74,73,93,73,85,51,80,90,43,68,82,42,80,76,72,42,80,45,86,36,78,38,67,52,47,32,40,34,41,39,44,70,46,55,66,37,54,30,50,43,49,41,51,51,52,51,53,29,47,76,69,73,56,58,51,70,75,20,33,38,34,38,46,38,81,52,79,90,44,76,50,75,48,78,25,56,27,68,51,34,48,49,51,26,50,56,54,51,49,44,57,72,73,66,54,70,76,80,72,80,83,98

Secondary structure (DSSP, 8-state):
-----EEEEEE----S----PPPPPEE-TT-SEEEEEEEE---TT--HHHHHHHHHTTEE-TT-SEEEEEEEEPP--S--S---TT----EEHHHHHHHH--BTTSSTT--EEEEEEE--S-S-S-TT--EEEE--GGG-TT--EEEEEESS--EEEPPPSS-S---GGGTTSPPPB--------SEEEEEES--HHHHHHHHHHHHHHHHTT---TT-EEEEEEEETTEEEEEEEETHHHHHHHHHHHHHHHTT--------

Mean predicted aligned error: 8.54 Å

Radius of gyration: 19.37 Å; Cα contacts (8 Å, |Δi|>4): 505; chains: 1; bounding box: 45×55×44 Å